Protein AF-0000000077058246 (afdb_homodimer)

Foldseek 3Di:
DPQDPLPPAPDDWFFAWAWDADPVGDIDTDPPDGRGWGWDAFPQGKIKTWRAKAQAPVGDPPPNPRVVVRVVCVVVPAFPAHHHMKTKMKIKADAFDKAFFWFAQWFKKKFWQFAWKWKAFPVGDIDIHDHGDIDGHHRGGIMIGGPGNHHMTMMIMMTDHHDFDDDPDDDTDHITRGPDPDGDDYDDD/DPQDPLPPAPDDWFFAWAWDADPVGDIDTDPPDGRGWGWDAFPQGKIKTWRAKAQAPVGDPPPNPRVVVRVVCVVVPAFPAHHHMKTKMKIKADAFDKAFFWFAQWWKKKFWQFAWKWKAFPVGDIDIHDHGDIDGHHRGGIMIGGPGNHHMTMMIMMTDHHDFDDDPDDDTDHITRGPDPDGDDHYDD

Structure (mmCIF, N/CA/C/O backbone):
data_AF-0000000077058246-model_v1
#
loop_
_entity.id
_entity.type
_entity.pdbx_description
1 polymer 'Cupin type-2 domain-containing protein'
#
loop_
_atom_site.group_PDB
_atom_site.id
_atom_site.type_symbol
_atom_site.label_atom_id
_atom_site.label_alt_id
_atom_site.label_comp_id
_atom_site.label_asym_id
_atom_site.label_entity_id
_atom_site.label_seq_id
_atom_site.pdbx_PDB_ins_code
_atom_site.Cartn_x
_atom_site.Cartn_y
_atom_site.Cartn_z
_atom_site.occupancy
_atom_site.B_iso_or_equiv
_atom_site.auth_seq_id
_atom_site.auth_comp_id
_atom_site.auth_asym_id
_atom_site.auth_atom_id
_atom_site.pdbx_PDB_model_num
ATOM 1 N N . LEU A 1 1 ? 23.625 4.891 5.66 1 41.03 1 LEU A N 1
ATOM 2 C CA . LEU A 1 1 ? 22.938 4.887 6.945 1 41.03 1 LEU A CA 1
ATOM 3 C C . LEU A 1 1 ? 23.125 3.555 7.66 1 41.03 1 LEU A C 1
ATOM 5 O O . LEU A 1 1 ? 23.109 2.498 7.027 1 41.03 1 LEU A O 1
ATOM 9 N N . SER A 1 2 ? 23.812 3.541 8.742 1 44 2 SER A N 1
ATOM 10 C CA . SER A 1 2 ? 24.078 2.307 9.477 1 44 2 SER A CA 1
ATOM 11 C C . SER A 1 2 ? 22.797 1.495 9.656 1 44 2 SER A C 1
ATOM 13 O O . SER A 1 2 ? 21.75 2.049 9.984 1 44 2 SER A O 1
ATOM 15 N N . SER A 1 3 ? 22.656 0.346 9.008 1 57.44 3 SER A N 1
ATOM 16 C CA . SER A 1 3 ? 21.562 -0.59 9.219 1 57.44 3 SER A CA 1
ATOM 17 C C . SER A 1 3 ? 21.281 -0.786 10.711 1 57.44 3 SER A C 1
ATOM 19 O O . SER A 1 3 ? 22.188 -1.095 11.477 1 57.44 3 SER A O 1
ATOM 21 N N . ASP A 1 4 ? 20.391 0.054 11.18 1 64.69 4 ASP A N 1
ATOM 22 C CA . ASP A 1 4 ? 19.906 -0.184 12.539 1 64.69 4 ASP A CA 1
ATOM 23 C C . ASP A 1 4 ? 18.875 -1.311 12.57 1 64.69 4 ASP A C 1
ATOM 25 O O . ASP A 1 4 ? 18.062 -1.427 11.656 1 64.69 4 ASP A O 1
ATOM 29 N N . ASN A 1 5 ? 19.156 -2.314 13.305 1 66 5 ASN A N 1
ATOM 30 C CA . ASN A 1 5 ? 18.219 -3.434 13.43 1 66 5 ASN A CA 1
ATOM 31 C C . ASN A 1 5 ? 17 -3.062 14.273 1 66 5 ASN A C 1
ATOM 33 O O . ASN A 1 5 ? 16.188 -3.92 14.602 1 66 5 ASN A O 1
ATOM 37 N N . MET A 1 6 ? 16.797 -1.672 14.391 1 76.62 6 MET A N 1
ATOM 38 C CA . MET A 1 6 ? 15.656 -1.187 15.164 1 76.62 6 MET A CA 1
ATOM 39 C C . MET A 1 6 ? 15.523 -1.957 16.469 1 76.62 6 MET A C 1
ATOM 41 O O . MET A 1 6 ? 14.406 -2.24 16.922 1 76.62 6 MET A O 1
ATOM 45 N N . GLU A 1 7 ? 16.688 -2.312 16.938 1 76.25 7 GLU A N 1
ATOM 46 C CA . GLU A 1 7 ? 16.688 -2.947 18.25 1 76.25 7 GLU A CA 1
ATOM 47 C C . GLU A 1 7 ? 16.062 -2.033 19.297 1 76.25 7 GLU A C 1
ATOM 49 O O . GLU A 1 7 ? 16.281 -0.819 19.281 1 76.25 7 GLU A O 1
ATOM 54 N N . GLY A 1 8 ? 15.148 -2.58 20.016 1 82.06 8 GLY A N 1
ATOM 55 C CA . GLY A 1 8 ? 14.539 -1.834 21.109 1 82.06 8 GLY A CA 1
ATOM 56 C C . GLY A 1 8 ? 13.078 -1.492 20.859 1 82.06 8 GLY A C 1
ATOM 57 O O . GLY A 1 8 ? 12.406 -0.946 21.719 1 82.06 8 GLY A O 1
ATOM 58 N N . THR A 1 9 ? 12.875 -1.833 19.594 1 84.25 9 THR A N 1
ATOM 59 C CA . THR A 1 9 ? 11.453 -1.644 19.328 1 84.25 9 THR A CA 1
ATOM 60 C C . THR A 1 9 ? 10.664 -2.9 19.688 1 84.25 9 THR A C 1
ATOM 62 O O . THR A 1 9 ? 11.227 -3.996 19.75 1 84.25 9 THR A O 1
ATOM 65 N N . ASN A 1 10 ? 9.586 -3.074 20.375 1 87.62 10 ASN A N 1
ATOM 66 C CA . ASN A 1 10 ? 8.711 -4.223 20.609 1 87.62 10 ASN A CA 1
ATOM 67 C C . ASN A 1 10 ? 7.922 -4.578 19.359 1 87.62 10 ASN A C 1
ATOM 69 O O . ASN A 1 10 ? 6.887 -5.242 19.438 1 87.62 10 ASN A O 1
ATOM 73 N N . LEU A 1 11 ? 8.508 -4.129 18.172 1 95.38 11 LEU A N 1
ATOM 74 C CA . LEU A 1 11 ? 7.82 -4.438 16.938 1 95.38 11 LEU A CA 1
ATOM 75 C C . LEU A 1 11 ? 8.406 -5.684 16.281 1 95.38 11 LEU A C 1
ATOM 77 O O . LEU A 1 11 ? 9.617 -5.906 16.328 1 95.38 11 LEU A O 1
ATOM 81 N N . PRO A 1 12 ? 7.594 -6.516 15.742 1 93.75 12 PRO A N 1
ATOM 82 C CA . PRO A 1 12 ? 8.117 -7.699 15.055 1 93.75 12 PRO A CA 1
ATOM 83 C C . PRO A 1 12 ? 8.93 -7.355 13.812 1 93.75 12 PRO A C 1
ATOM 85 O O . PRO A 1 12 ? 8.633 -6.371 13.133 1 93.75 12 PRO A O 1
ATOM 88 N N . PRO A 1 13 ? 9.977 -8.18 13.547 1 94.19 13 PRO A N 1
ATOM 89 C CA . PRO A 1 13 ? 10.656 -7.984 12.258 1 94.19 13 PRO A CA 1
ATOM 90 C C . PRO A 1 13 ? 9.742 -8.234 11.062 1 94.19 13 PRO A C 1
ATOM 92 O O . PRO A 1 13 ? 8.805 -9.031 11.156 1 94.19 13 PRO A O 1
ATOM 95 N N . ILE A 1 14 ? 9.953 -7.492 10 1 96.25 14 ILE A N 1
ATOM 96 C CA . ILE A 1 14 ? 9.164 -7.707 8.789 1 96.25 14 ILE A CA 1
ATOM 97 C C . ILE A 1 14 ? 10.094 -7.984 7.609 1 96.25 14 ILE A C 1
ATOM 99 O O . ILE A 1 14 ? 11.25 -7.566 7.617 1 96.25 14 ILE A O 1
ATOM 103 N N . ASN A 1 15 ? 9.562 -8.727 6.609 1 98.06 15 ASN A N 1
ATOM 104 C CA . ASN A 1 15 ? 10.305 -9.094 5.41 1 98.06 15 ASN A CA 1
ATOM 105 C C . ASN A 1 15 ? 9.602 -8.594 4.148 1 98.06 15 ASN A C 1
ATOM 107 O O . ASN A 1 15 ? 8.398 -8.359 4.152 1 98.06 15 ASN A O 1
ATOM 111 N N . ARG A 1 16 ? 10.375 -8.383 3.154 1 98.38 16 ARG A N 1
ATOM 112 C CA . ARG A 1 16 ? 9.938 -8.086 1.794 1 98.38 16 ARG A CA 1
ATOM 113 C C . ARG A 1 16 ? 10.312 -9.219 0.843 1 98.38 16 ARG A C 1
ATOM 115 O O . ARG A 1 16 ? 11.484 -9.57 0.717 1 98.38 16 ARG A O 1
ATOM 122 N N . PHE A 1 17 ? 9.344 -9.828 0.23 1 98.81 17 PHE A N 1
ATOM 123 C CA . PHE A 1 17 ? 9.562 -10.93 -0.702 1 98.81 17 PHE A CA 1
ATOM 124 C C . PHE A 1 17 ? 9.328 -10.477 -2.137 1 98.81 17 PHE A C 1
ATOM 126 O O . PHE A 1 17 ? 8.195 -10.148 -2.51 1 98.81 17 PHE A O 1
ATOM 133 N N . ILE A 1 18 ? 10.383 -10.523 -2.949 1 98.88 18 ILE A N 1
ATOM 134 C CA . ILE A 1 18 ? 10.305 -10.07 -4.336 1 98.88 18 ILE A CA 1
ATOM 135 C C . ILE A 1 18 ? 10.156 -11.273 -5.262 1 98.88 18 ILE A C 1
ATOM 137 O O . ILE A 1 18 ? 10.945 -12.219 -5.199 1 98.88 18 ILE A O 1
ATOM 141 N N . THR A 1 19 ? 9.141 -11.25 -6.113 1 98.81 19 THR A N 1
ATOM 142 C CA . THR A 1 19 ? 8.961 -12.336 -7.07 1 98.81 19 THR A CA 1
ATOM 143 C C . THR A 1 19 ? 9.57 -11.977 -8.422 1 98.81 19 THR A C 1
ATOM 145 O O . THR A 1 19 ? 9.781 -10.797 -8.719 1 98.81 19 THR A O 1
ATOM 148 N N . THR A 1 20 ? 9.883 -12.961 -9.164 1 97.88 20 THR A N 1
ATOM 149 C CA . THR A 1 20 ? 10.398 -12.852 -10.523 1 97.88 20 THR A CA 1
ATOM 150 C C . THR A 1 20 ? 10.148 -14.141 -11.297 1 97.88 20 THR A C 1
ATOM 152 O O . THR A 1 20 ? 9.336 -14.969 -10.883 1 97.88 20 THR A O 1
ATOM 155 N N . HIS A 1 21 ? 10.695 -14.211 -12.492 1 96.88 21 HIS A N 1
ATOM 156 C CA . HIS A 1 21 ? 10.547 -15.398 -13.32 1 96.88 21 HIS A CA 1
ATOM 157 C C . HIS A 1 21 ? 11.898 -16.078 -13.57 1 96.88 21 HIS A C 1
ATOM 159 O O . HIS A 1 21 ? 12.922 -15.391 -13.695 1 96.88 21 HIS A O 1
ATOM 165 N N . ASN A 1 22 ? 11.859 -17.391 -13.609 1 94.75 22 ASN A N 1
ATOM 166 C CA . ASN A 1 22 ? 13.039 -18.078 -14.117 1 94.75 22 ASN A CA 1
ATOM 167 C C . ASN A 1 22 ? 13.031 -18.156 -15.641 1 94.75 22 ASN A C 1
ATOM 169 O O . ASN A 1 22 ? 12.156 -17.578 -16.297 1 94.75 22 ASN A O 1
ATOM 173 N N . GLU A 1 23 ? 14 -18.812 -16.219 1 91.06 23 GLU A N 1
ATOM 174 C CA . GLU A 1 23 ? 14.188 -18.844 -17.656 1 91.06 23 GLU A CA 1
ATOM 175 C C . GLU A 1 23 ? 13.023 -19.547 -18.359 1 91.06 23 GLU A C 1
ATOM 177 O O . GLU A 1 23 ? 12.773 -19.312 -19.547 1 91.06 23 GLU A O 1
ATOM 182 N N . LYS A 1 24 ? 12.328 -20.406 -17.625 1 92 24 LYS A N 1
ATOM 183 C CA . LYS A 1 24 ? 11.227 -21.172 -18.203 1 92 24 LYS A CA 1
ATOM 184 C C . LYS A 1 24 ? 9.898 -20.422 -18.062 1 92 24 LYS A C 1
ATOM 186 O O . LYS A 1 24 ? 8.844 -20.922 -18.438 1 92 24 LYS A O 1
ATOM 191 N N . GLY A 1 25 ? 9.93 -19.281 -17.391 1 93.25 25 GLY A N 1
ATOM 192 C CA . GLY A 1 25 ? 8.727 -18.469 -17.25 1 93.25 25 GLY A CA 1
ATOM 193 C C . GLY A 1 25 ? 7.93 -18.797 -16 1 93.25 25 GLY A C 1
ATOM 194 O O . GLY A 1 25 ? 6.816 -18.297 -15.828 1 93.25 25 GLY A O 1
ATOM 195 N N . LYS A 1 26 ? 8.547 -19.625 -15.18 1 96.44 26 LYS A N 1
ATOM 196 C CA . LYS A 1 26 ? 7.898 -19.906 -13.898 1 96.44 26 LYS A CA 1
ATOM 197 C C . LYS A 1 26 ? 8.219 -18.828 -12.867 1 96.44 26 LYS A C 1
ATOM 199 O O . LYS A 1 26 ? 9.328 -18.312 -12.828 1 96.44 26 LYS A O 1
ATOM 204 N N . ALA A 1 27 ? 7.215 -18.578 -12.023 1 98.31 27 ALA A N 1
ATOM 205 C CA . ALA A 1 27 ? 7.41 -17.609 -10.945 1 98.31 27 ALA A CA 1
ATOM 206 C C . ALA A 1 27 ? 8.336 -18.172 -9.867 1 98.31 27 ALA A C 1
ATOM 208 O O . ALA A 1 27 ? 8.141 -19.297 -9.398 1 98.31 27 ALA A O 1
ATOM 209 N N . ILE A 1 28 ? 9.297 -17.391 -9.492 1 98.56 28 ILE A N 1
ATOM 210 C CA . ILE A 1 28 ? 10.203 -17.719 -8.398 1 98.56 28 ILE A CA 1
ATOM 211 C C . ILE A 1 28 ? 10.43 -16.469 -7.535 1 98.56 28 ILE A C 1
ATOM 213 O O . ILE A 1 28 ? 9.984 -15.383 -7.875 1 98.56 28 ILE A O 1
ATOM 217 N N . PHE A 1 29 ? 11.07 -16.688 -6.398 1 98.75 29 PHE A N 1
ATOM 218 C CA . PHE A 1 29 ? 11.453 -15.539 -5.578 1 98.75 29 PHE A CA 1
ATOM 219 C C . PHE A 1 29 ? 12.836 -15.031 -5.98 1 98.75 29 PHE A C 1
ATOM 221 O O . PHE A 1 29 ? 13.734 -15.82 -6.262 1 98.75 29 PHE A O 1
ATOM 228 N N . SER A 1 30 ? 12.93 -13.711 -6.066 1 98.19 30 SER A N 1
ATOM 229 C CA . SER A 1 30 ? 14.227 -13.094 -6.344 1 98.19 30 SER A CA 1
ATOM 230 C C . SER A 1 30 ? 15.156 -13.188 -5.141 1 98.19 30 SER A C 1
ATOM 232 O O . SER A 1 30 ? 14.719 -13.023 -3.998 1 98.19 30 SER A O 1
ATOM 234 N N . ASP A 1 31 ? 16.359 -13.414 -5.383 1 96.06 31 ASP A N 1
ATOM 235 C CA . ASP A 1 31 ? 17.375 -13.438 -4.324 1 96.06 31 ASP A CA 1
ATOM 236 C C . ASP A 1 31 ? 18.344 -12.273 -4.465 1 96.06 31 ASP A C 1
ATOM 238 O O . ASP A 1 31 ? 19.422 -12.273 -3.848 1 96.06 31 ASP A O 1
ATOM 242 N N . GLN A 1 32 ? 18.031 -11.305 -5.23 1 95.5 32 GLN A N 1
ATOM 243 C CA . GLN A 1 32 ? 18.922 -10.195 -5.531 1 95.5 32 GLN A CA 1
ATOM 244 C C . GLN A 1 32 ? 19.047 -9.25 -4.34 1 95.5 32 GLN A C 1
ATOM 246 O O . GLN A 1 32 ? 19.984 -8.445 -4.273 1 95.5 32 GLN A O 1
ATOM 251 N N . THR A 1 33 ? 18.094 -9.266 -3.479 1 94.81 33 THR A N 1
ATOM 252 C CA . THR A 1 33 ? 18.062 -8.43 -2.287 1 94.81 33 THR A CA 1
ATOM 253 C C . THR A 1 33 ? 17.672 -9.25 -1.061 1 94.81 33 THR A C 1
ATOM 255 O O . THR A 1 33 ? 16.75 -10.07 -1.123 1 94.81 33 THR A O 1
ATOM 258 N N . PRO A 1 34 ? 18.391 -9.031 0.089 1 95.25 34 PRO A N 1
ATOM 259 C CA . PRO A 1 34 ? 17.938 -9.727 1.298 1 95.25 34 PRO A CA 1
ATOM 260 C C . PRO A 1 34 ? 16.469 -9.445 1.618 1 95.25 34 PRO A C 1
ATOM 262 O O . PRO A 1 34 ? 15.977 -8.336 1.377 1 95.25 34 PRO A O 1
ATOM 265 N N . GLU A 1 35 ? 15.758 -10.438 2.154 1 97.38 35 GLU A N 1
ATOM 266 C CA . GLU A 1 35 ? 14.336 -10.305 2.457 1 97.38 35 GLU A CA 1
ATOM 267 C C . GLU A 1 35 ? 14.102 -9.375 3.643 1 97.38 35 GLU A C 1
ATOM 269 O O . GLU A 1 35 ? 13.07 -8.695 3.719 1 97.38 35 GLU A O 1
ATOM 274 N N . ALA A 1 36 ? 15.062 -9.375 4.562 1 96 36 ALA A N 1
ATOM 275 C CA . ALA A 1 36 ? 14.953 -8.438 5.676 1 96 36 ALA A CA 1
ATOM 276 C C . ALA A 1 36 ? 15.141 -7 5.207 1 96 36 ALA A C 1
ATOM 278 O O . ALA A 1 36 ? 15.961 -6.727 4.332 1 96 36 ALA A O 1
ATOM 279 N N . LEU A 1 37 ? 14.398 -6.086 5.793 1 94.62 37 LEU A N 1
ATOM 280 C CA . LEU A 1 37 ? 14.523 -4.68 5.426 1 94.62 37 LEU A CA 1
ATOM 281 C C . LEU A 1 37 ? 15.719 -4.043 6.125 1 94.62 37 LEU A C 1
ATOM 283 O O . LEU A 1 37 ? 16.031 -4.391 7.266 1 94.62 37 LEU A O 1
ATOM 287 N N . ASP A 1 38 ? 16.312 -3.129 5.395 1 91.94 38 ASP A N 1
ATOM 288 C CA . ASP A 1 38 ? 17.281 -2.246 6.02 1 91.94 38 ASP A CA 1
ATOM 289 C C . ASP A 1 38 ? 16.609 -1.027 6.641 1 91.94 38 ASP A C 1
ATOM 291 O O . ASP A 1 38 ? 15.828 -0.338 5.98 1 91.94 38 ASP A O 1
ATOM 295 N N . TRP A 1 39 ? 16.969 -0.826 7.887 1 93.75 39 TRP A N 1
ATOM 296 C CA . TRP A 1 39 ? 16.344 0.279 8.609 1 93.75 39 TRP A CA 1
ATOM 297 C C . TRP A 1 39 ? 17.375 1.367 8.922 1 93.75 39 TRP A C 1
ATOM 299 O O . TRP A 1 39 ? 18.547 1.074 9.164 1 93.75 39 TRP A O 1
ATOM 309 N N . SER A 1 40 ? 16.844 2.576 8.875 1 91.06 40 SER A N 1
ATOM 310 C CA . SER A 1 40 ? 17.594 3.727 9.375 1 91.06 40 SER A CA 1
ATOM 311 C C . SER A 1 40 ? 16.781 4.492 10.422 1 91.06 40 SER A C 1
ATOM 313 O O . SER A 1 40 ? 15.555 4.52 10.375 1 91.06 40 SER A O 1
ATOM 315 N N . ARG A 1 41 ? 17.5 5.043 11.352 1 91.31 41 ARG A N 1
ATOM 316 C CA . ARG A 1 41 ? 16.859 5.875 12.352 1 91.31 41 ARG A CA 1
ATOM 317 C C . ARG A 1 41 ? 17 7.355 12.016 1 91.31 41 ARG A C 1
ATOM 319 O O . ARG A 1 41 ? 18.109 7.836 11.781 1 91.31 41 ARG A O 1
ATOM 326 N N . LEU A 1 42 ? 15.93 7.977 11.992 1 88.44 42 LEU A N 1
ATOM 327 C CA . LEU A 1 42 ? 15.93 9.414 11.781 1 88.44 42 LEU A CA 1
ATOM 328 C C . LEU A 1 42 ? 16.359 10.156 13.047 1 88.44 42 LEU A C 1
ATOM 330 O O . LEU A 1 42 ? 16.375 9.57 14.133 1 88.44 42 LEU A O 1
ATOM 334 N N . PRO A 1 43 ? 16.688 11.422 12.93 1 85.88 43 PRO A N 1
ATOM 335 C CA . PRO A 1 43 ? 17.109 12.188 14.094 1 85.88 43 PRO A CA 1
ATOM 336 C C . PRO A 1 43 ? 16.047 12.242 15.188 1 85.88 43 PRO A C 1
ATOM 338 O O . PRO A 1 43 ? 16.391 12.305 16.375 1 85.88 43 PRO A O 1
ATOM 341 N N . ASN A 1 44 ? 14.844 12.109 14.844 1 87.25 44 ASN A N 1
ATOM 342 C CA . ASN A 1 44 ? 13.781 12.172 15.836 1 87.25 44 ASN A CA 1
ATOM 343 C C . ASN A 1 44 ? 13.508 10.797 16.453 1 87.25 44 ASN A C 1
ATOM 345 O O . ASN A 1 44 ? 12.562 10.641 17.234 1 87.25 44 ASN A O 1
ATOM 349 N N . GLY A 1 45 ? 14.266 9.828 16.016 1 90.62 45 GLY A N 1
ATOM 350 C CA . GLY A 1 45 ? 14.18 8.5 16.609 1 90.62 45 GLY A CA 1
ATOM 351 C C . GLY A 1 45 ? 13.328 7.543 15.789 1 90.62 45 GLY A C 1
ATOM 352 O O . GLY A 1 45 ? 13.344 6.336 16.031 1 90.62 45 GLY A O 1
ATOM 353 N N . ALA A 1 46 ? 12.602 8.055 14.859 1 94.12 46 ALA A N 1
ATOM 354 C CA . ALA A 1 46 ? 11.742 7.199 14.047 1 94.12 46 ALA A CA 1
ATOM 355 C C . ALA A 1 46 ? 12.562 6.27 13.156 1 94.12 46 ALA A C 1
ATOM 357 O O . ALA A 1 46 ? 13.641 6.645 12.688 1 94.12 46 ALA A O 1
ATOM 358 N N . GLY A 1 47 ? 12.125 5.031 13.055 1 94.94 47 GLY A N 1
ATOM 359 C CA . GLY A 1 47 ? 12.711 4.125 12.078 1 94.94 47 GLY A CA 1
ATOM 360 C C . GLY A 1 47 ? 12.156 4.309 10.68 1 94.94 47 GLY A C 1
ATOM 361 O O . GLY A 1 47 ? 10.953 4.52 10.508 1 94.94 47 GLY A O 1
ATOM 362 N N . PHE A 1 48 ?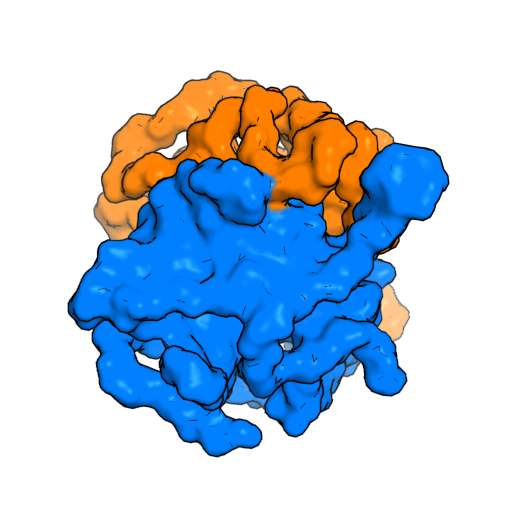 13.023 4.238 9.742 1 95.12 48 PHE A N 1
ATOM 363 C CA . PHE A 1 48 ? 12.656 4.438 8.344 1 95.12 48 PHE A CA 1
ATOM 364 C C . PHE A 1 48 ? 13.25 3.338 7.469 1 95.12 48 PHE A C 1
ATOM 366 O O . PHE A 1 48 ? 14.445 3.053 7.547 1 95.12 48 PHE A O 1
ATOM 373 N N . ALA A 1 49 ? 12.406 2.691 6.66 1 95.88 49 ALA A N 1
ATOM 374 C CA . ALA A 1 49 ? 12.883 1.667 5.738 1 95.88 49 ALA A CA 1
ATOM 375 C C . ALA A 1 49 ? 12.211 1.803 4.375 1 95.88 49 ALA A C 1
ATOM 377 O O . ALA A 1 49 ? 11.008 2.061 4.289 1 95.88 49 ALA A O 1
ATOM 378 N N . LEU A 1 50 ? 13.039 1.709 3.316 1 96.75 50 LEU A N 1
ATOM 379 C CA . LEU A 1 50 ? 12.523 1.654 1.952 1 96.75 50 LEU A CA 1
ATOM 380 C C . LEU A 1 50 ? 12.188 0.221 1.557 1 96.75 50 LEU A C 1
ATOM 382 O O . LEU A 1 50 ? 13.086 -0.602 1.36 1 96.75 50 LEU A O 1
ATOM 386 N N . GLY A 1 51 ? 10.93 -0.046 1.402 1 97.94 51 GLY A N 1
ATOM 387 C CA . GLY A 1 51 ? 10.484 -1.393 1.075 1 97.94 51 GLY A CA 1
ATOM 388 C C . GLY A 1 51 ? 10.664 -1.739 -0.391 1 97.94 51 GLY A C 1
ATOM 389 O O . GLY A 1 51 ? 10.977 -2.883 -0.731 1 97.94 51 GLY A O 1
ATOM 390 N N . TYR A 1 52 ? 10.383 -0.77 -1.271 1 98.44 52 TYR A N 1
ATOM 391 C CA . TYR A 1 52 ? 10.508 -0.909 -2.717 1 98.44 52 TYR A CA 1
ATOM 392 C C . TYR A 1 52 ? 10.242 0.416 -3.418 1 98.44 52 TYR A C 1
ATOM 394 O O . TYR A 1 52 ? 9.758 1.367 -2.797 1 98.44 52 TYR A O 1
ATOM 402 N N . THR A 1 53 ? 10.594 0.534 -4.629 1 97.94 53 THR A N 1
ATOM 403 C CA . THR A 1 53 ? 10.273 1.745 -5.375 1 97.94 53 THR A CA 1
ATOM 404 C C . THR A 1 53 ? 10.312 1.482 -6.875 1 97.94 53 THR A C 1
ATOM 406 O O . THR A 1 53 ? 10.93 0.517 -7.328 1 97.94 53 THR A O 1
ATOM 409 N N . THR A 1 54 ? 9.562 2.256 -7.602 1 97.69 54 THR A N 1
ATOM 410 C CA . THR A 1 54 ? 9.648 2.355 -9.055 1 97.69 54 THR A CA 1
ATOM 411 C C . THR A 1 54 ? 9.906 3.797 -9.484 1 97.69 54 THR A C 1
ATOM 413 O O . THR A 1 54 ? 9.758 4.723 -8.688 1 97.69 54 THR A O 1
ATOM 416 N N . GLU A 1 55 ? 10.297 3.99 -10.742 1 96.38 55 GLU A N 1
ATOM 417 C CA . GLU A 1 55 ? 10.547 5.352 -11.211 1 96.38 55 GLU A CA 1
ATOM 418 C C . GLU A 1 55 ? 9.859 5.609 -12.547 1 96.38 55 GLU A C 1
ATOM 420 O O . GLU A 1 55 ? 10.172 6.59 -13.227 1 96.38 55 GLU A O 1
ATOM 425 N N . GLN A 1 56 ? 9.039 4.691 -12.875 1 96.19 56 GLN A N 1
ATOM 426 C CA . GLN A 1 56 ? 8.289 4.848 -14.117 1 96.19 56 GLN A CA 1
ATOM 427 C C . GLN A 1 56 ? 6.895 4.23 -14 1 96.19 56 GLN A C 1
ATOM 429 O O . GLN A 1 56 ? 6.703 3.258 -13.266 1 96.19 56 GLN A O 1
ATOM 434 N N . PHE A 1 57 ? 5.957 4.77 -14.727 1 96.94 57 PHE A N 1
ATOM 435 C CA . PHE A 1 57 ? 4.594 4.262 -14.852 1 96.94 57 PHE A CA 1
ATOM 436 C C . PHE A 1 57 ? 4.188 4.16 -16.312 1 96.94 57 PHE A C 1
ATOM 438 O O . PHE A 1 57 ? 4.355 5.113 -17.078 1 96.94 57 PHE A O 1
ATOM 445 N N . PRO A 1 58 ? 3.65 3.107 -16.906 1 97.25 58 PRO A N 1
ATOM 446 C CA . PRO A 1 58 ? 3.539 1.871 -16.141 1 97.25 58 PRO A CA 1
ATOM 447 C C . PRO A 1 58 ? 4.898 1.311 -15.719 1 97.25 58 PRO A C 1
ATOM 449 O O . PRO A 1 58 ? 5.906 1.567 -16.391 1 97.25 58 PRO A O 1
ATOM 452 N N . ALA A 1 59 ? 4.898 0.562 -14.586 1 98.12 59 ALA A N 1
ATOM 453 C CA . ALA A 1 59 ? 6.137 -0.041 -14.109 1 98.12 59 ALA A CA 1
ATOM 454 C C . ALA A 1 59 ? 6.742 -0.963 -15.164 1 98.12 59 ALA A C 1
ATOM 456 O O . ALA A 1 59 ? 6.02 -1.694 -15.844 1 98.12 59 ALA A O 1
ATOM 457 N N . ASN A 1 60 ? 8.031 -0.892 -15.328 1 97.31 60 ASN A N 1
ATOM 458 C CA . ASN A 1 60 ? 8.75 -1.796 -16.219 1 97.31 60 ASN A CA 1
ATOM 459 C C . ASN A 1 60 ? 9.445 -2.914 -15.445 1 97.31 60 ASN A C 1
ATOM 461 O O . ASN A 1 60 ? 10.461 -2.682 -14.789 1 97.31 60 ASN A O 1
ATOM 465 N N . LEU A 1 61 ? 8.938 -4.105 -15.633 1 97.5 61 LEU A N 1
ATOM 466 C CA . LEU A 1 61 ? 9.422 -5.234 -14.844 1 97.5 61 LEU A CA 1
ATOM 467 C C . LEU A 1 61 ? 10.383 -6.09 -15.656 1 97.5 61 LEU A C 1
ATOM 469 O O . LEU A 1 61 ? 10.984 -7.031 -15.133 1 97.5 61 LEU A O 1
ATOM 473 N N . ASN A 1 62 ? 10.508 -5.809 -16.922 1 95.75 62 ASN A N 1
ATOM 474 C CA . ASN A 1 62 ? 11.359 -6.598 -17.797 1 95.75 62 ASN A CA 1
ATOM 475 C C . ASN A 1 62 ? 12.836 -6.371 -17.5 1 95.75 62 ASN A C 1
ATOM 477 O O . ASN A 1 62 ? 13.25 -5.246 -17.219 1 95.75 62 ASN A O 1
ATOM 481 N N . ASN A 1 63 ? 13.609 -7.477 -17.547 1 94 63 ASN A N 1
ATOM 482 C CA . ASN A 1 63 ? 15.047 -7.473 -17.281 1 94 63 ASN A CA 1
ATOM 483 C C . ASN A 1 63 ? 15.359 -6.957 -15.883 1 94 63 ASN A C 1
ATOM 485 O O . ASN A 1 63 ? 16.391 -6.316 -15.664 1 94 63 ASN A O 1
ATOM 489 N N . ASP A 1 64 ? 14.422 -7.047 -14.969 1 96 64 ASP A N 1
ATOM 490 C CA . ASP A 1 64 ? 14.547 -6.645 -13.57 1 96 64 ASP A CA 1
ATOM 491 C C . ASP A 1 64 ? 14.906 -5.168 -13.453 1 96 64 ASP A C 1
ATOM 493 O O . ASP A 1 64 ? 15.695 -4.781 -12.586 1 96 64 ASP A O 1
ATOM 497 N N . ASN A 1 65 ? 14.359 -4.414 -14.445 1 96.12 65 ASN A N 1
ATOM 498 C CA . ASN A 1 65 ? 14.617 -2.98 -14.445 1 96.12 65 ASN A CA 1
ATOM 499 C C . ASN A 1 65 ? 14.203 -2.338 -13.125 1 96.12 65 ASN A C 1
ATOM 501 O O . ASN A 1 65 ? 14.945 -1.537 -12.555 1 96.12 65 ASN A O 1
ATOM 505 N N . ASP A 1 66 ? 13.094 -2.668 -12.617 1 97.69 66 ASP A N 1
ATOM 506 C CA . ASP A 1 66 ? 12.586 -2.115 -11.367 1 97.69 66 ASP A CA 1
ATOM 507 C C . ASP A 1 66 ? 13.43 -2.557 -10.18 1 97.69 66 ASP A C 1
ATOM 509 O O . ASP A 1 66 ? 13.672 -1.775 -9.258 1 97.69 66 ASP A O 1
ATOM 513 N N . VAL A 1 67 ? 13.898 -3.789 -10.195 1 97.69 67 VAL A N 1
ATOM 514 C CA . VAL A 1 67 ? 14.742 -4.293 -9.117 1 97.69 67 VAL A CA 1
ATOM 515 C C . VAL A 1 67 ? 16.047 -3.508 -9.078 1 97.69 67 VAL A C 1
ATOM 517 O O . VAL A 1 67 ? 16.5 -3.1 -8.008 1 97.69 67 VAL A O 1
ATOM 520 N N . SER A 1 68 ? 16.609 -3.303 -10.305 1 96.19 68 SER A N 1
ATOM 521 C CA . SER A 1 68 ? 17.828 -2.523 -10.391 1 96.19 68 SER A CA 1
ATOM 522 C C . SER A 1 68 ? 17.625 -1.101 -9.883 1 96.19 68 SER A C 1
ATOM 524 O O . SER A 1 68 ? 18.469 -0.564 -9.156 1 96.19 68 SER A O 1
ATOM 526 N N . THR A 1 69 ? 16.562 -0.522 -10.273 1 95.69 69 THR A N 1
ATOM 527 C CA . THR A 1 69 ? 16.203 0.814 -9.805 1 95.69 69 THR A CA 1
ATOM 528 C C . THR A 1 69 ? 16.109 0.847 -8.281 1 95.69 69 THR A C 1
ATOM 530 O O . THR A 1 69 ? 16.703 1.707 -7.633 1 95.69 69 THR A O 1
ATOM 533 N N . TYR A 1 70 ? 15.406 -0.047 -7.727 1 97.31 70 TYR A N 1
ATOM 534 C CA . TYR A 1 70 ? 15.227 -0.153 -6.281 1 97.31 70 TYR A CA 1
ATOM 535 C C . TYR A 1 70 ? 16.578 -0.286 -5.574 1 97.31 70 TYR A C 1
ATOM 537 O O . TYR A 1 70 ? 16.844 0.425 -4.605 1 97.31 70 TYR A O 1
ATOM 545 N N . GLN A 1 71 ? 17.406 -1.136 -6.074 1 95.75 71 GLN A N 1
ATOM 546 C CA . GLN A 1 71 ? 18.719 -1.36 -5.461 1 95.75 71 GLN A CA 1
ATOM 547 C C . GLN A 1 71 ? 19.547 -0.081 -5.457 1 95.75 71 GLN A C 1
ATOM 549 O O . GLN A 1 71 ? 20.266 0.196 -4.492 1 95.75 71 GLN A O 1
ATOM 554 N N . SER A 1 72 ? 19.438 0.668 -6.531 1 94.88 72 SER A N 1
ATOM 555 C CA . SER A 1 72 ? 20.172 1.928 -6.59 1 94.88 72 SER A CA 1
ATOM 556 C C . SER A 1 72 ? 19.703 2.891 -5.504 1 94.88 72 SER A C 1
ATOM 558 O O . SER A 1 72 ? 20.516 3.641 -4.945 1 94.88 72 SER A O 1
ATOM 560 N N . TYR A 1 73 ? 18.453 2.84 -5.145 1 93.69 73 TYR A N 1
ATOM 561 C CA . TYR A 1 73 ? 17.891 3.752 -4.148 1 93.69 73 TYR A CA 1
ATOM 562 C C . TYR A 1 73 ? 18.188 3.26 -2.734 1 93.69 73 TYR A C 1
ATOM 564 O O . TYR A 1 73 ? 18.062 4.016 -1.769 1 93.69 73 TYR A O 1
ATOM 572 N N . LEU A 1 74 ? 18.469 1.955 -2.553 1 92.19 74 LEU A N 1
ATOM 573 C CA . LEU A 1 74 ? 18.906 1.479 -1.244 1 92.19 74 LEU A CA 1
ATOM 574 C C . LEU A 1 74 ? 20.266 2.078 -0.869 1 92.19 74 LEU A C 1
ATOM 576 O O . LEU A 1 74 ? 20.531 2.305 0.312 1 92.19 74 LEU A O 1
ATOM 580 N N . SER A 1 75 ? 21.047 2.35 -1.879 1 89.31 75 SER A N 1
ATOM 581 C CA . SER A 1 75 ? 22.359 2.934 -1.647 1 89.31 75 SER A CA 1
ATOM 582 C C . SER A 1 75 ? 22.281 4.453 -1.536 1 89.31 75 SER A C 1
ATOM 584 O O . SER A 1 75 ? 23.031 5.066 -0.77 1 89.31 75 SER A O 1
ATOM 586 N N . THR A 1 76 ? 21.359 5.082 -2.264 1 88.69 76 THR A N 1
ATOM 587 C CA . THR A 1 76 ? 21.078 6.512 -2.258 1 88.69 76 THR A CA 1
ATOM 588 C C . THR A 1 76 ? 19.594 6.77 -2.043 1 88.69 76 THR A C 1
ATOM 590 O O . THR A 1 76 ? 18.812 6.828 -3.004 1 88.69 76 THR A O 1
ATOM 593 N N . PRO A 1 77 ? 19.25 6.883 -0.825 1 84.5 77 PRO A N 1
ATOM 594 C CA . PRO A 1 77 ? 17.812 6.969 -0.542 1 84.5 77 PRO A CA 1
ATOM 595 C C . PRO A 1 77 ? 17.125 8.117 -1.284 1 84.5 77 PRO A C 1
ATOM 597 O O . PRO A 1 77 ? 17.719 9.195 -1.425 1 84.5 77 PRO A O 1
ATOM 600 N N . PRO A 1 78 ? 16 7.816 -1.77 1 85.31 78 PRO A N 1
ATOM 601 C CA . PRO A 1 78 ? 15.234 8.852 -2.469 1 85.31 78 PRO A CA 1
ATOM 602 C C . PRO A 1 78 ? 14.562 9.828 -1.514 1 85.31 78 PRO A C 1
ATOM 604 O O . PRO A 1 78 ? 14.57 9.617 -0.299 1 85.31 78 PRO A O 1
ATOM 607 N N . GLY A 1 79 ? 14.047 10.891 -2.166 1 87.44 79 GLY A N 1
ATOM 608 C CA . GLY A 1 79 ? 13.078 11.672 -1.411 1 87.44 79 GLY A CA 1
ATOM 609 C C . GLY A 1 79 ? 11.812 10.906 -1.077 1 87.44 79 GLY A C 1
ATOM 610 O O . GLY A 1 79 ? 11.742 9.695 -1.294 1 87.44 79 GLY A O 1
ATOM 611 N N . LEU A 1 80 ? 10.867 11.57 -0.535 1 91.38 80 LEU A N 1
ATOM 612 C CA . LEU A 1 80 ? 9.633 10.914 -0.128 1 91.38 80 LEU A CA 1
ATOM 613 C C . LEU A 1 80 ? 8.836 10.453 -1.344 1 91.38 80 LEU A C 1
ATOM 615 O O . LEU A 1 80 ? 8.203 9.398 -1.312 1 91.38 80 LEU A O 1
ATOM 619 N N . VAL A 1 81 ? 8.914 11.297 -2.359 1 94.31 81 VAL A N 1
ATOM 620 C CA . VAL A 1 81 ? 8.227 10.977 -3.607 1 94.31 81 VAL A CA 1
ATOM 621 C C . VAL A 1 81 ? 9.25 10.812 -4.727 1 94.31 81 VAL A C 1
ATOM 623 O O . VAL A 1 81 ? 10.203 11.594 -4.836 1 94.31 81 VAL A O 1
ATOM 626 N N . ILE A 1 82 ? 9.086 9.789 -5.512 1 94.44 82 ILE A N 1
ATOM 627 C CA . ILE A 1 82 ? 9.898 9.594 -6.711 1 94.44 82 ILE A CA 1
ATOM 628 C C . ILE A 1 82 ? 9.07 9.914 -7.953 1 94.44 82 ILE A C 1
ATOM 630 O O . ILE A 1 82 ? 8.062 9.258 -8.227 1 94.44 82 ILE A O 1
ATOM 634 N N . PRO A 1 83 ? 9.5 10.891 -8.695 1 93.5 83 PRO A N 1
ATOM 635 C CA . PRO A 1 83 ? 8.75 11.211 -9.914 1 93.5 83 PRO A CA 1
ATOM 636 C C . PRO A 1 83 ? 8.602 10.016 -10.852 1 93.5 83 PRO A C 1
ATOM 638 O O . PRO A 1 83 ? 9.562 9.266 -11.055 1 93.5 83 PRO A O 1
ATOM 641 N N . GLY A 1 84 ? 7.371 9.812 -11.305 1 94.94 84 GLY A N 1
ATOM 642 C CA . GLY A 1 84 ? 7.113 8.781 -12.297 1 94.94 84 GLY A CA 1
ATOM 643 C C . GLY A 1 84 ? 6.875 7.414 -11.688 1 94.94 84 GLY A C 1
ATOM 644 O O . GLY A 1 84 ? 6.578 6.453 -12.398 1 94.94 84 GLY A O 1
ATOM 645 N N . GLY A 1 85 ? 6.969 7.32 -10.398 1 96.56 85 GLY A N 1
ATOM 646 C CA . GLY A 1 85 ? 6.84 5.992 -9.828 1 96.56 85 GLY A CA 1
ATOM 647 C C . GLY A 1 85 ? 6.152 5.988 -8.477 1 96.56 85 GLY A C 1
ATOM 648 O O . GLY A 1 85 ? 5.363 6.887 -8.172 1 96.56 85 GLY A O 1
ATOM 649 N N . THR A 1 86 ? 6.336 4.852 -7.785 1 98.12 86 THR A N 1
ATOM 650 C CA . THR A 1 86 ? 5.77 4.648 -6.453 1 98.12 86 THR A CA 1
ATOM 651 C C . THR A 1 86 ? 6.867 4.352 -5.438 1 98.12 86 THR A C 1
ATOM 653 O O . THR A 1 86 ? 7.961 3.91 -5.805 1 98.12 86 THR A O 1
ATOM 656 N N . VAL A 1 87 ? 6.609 4.691 -4.238 1 98.12 87 VAL A N 1
ATOM 657 C CA . VAL A 1 87 ? 7.512 4.406 -3.127 1 98.12 87 VAL A CA 1
ATOM 658 C C . VAL A 1 87 ? 6.77 3.619 -2.049 1 98.12 87 VAL A C 1
ATOM 660 O O . VAL A 1 87 ? 5.723 4.055 -1.562 1 98.12 87 VAL A O 1
ATOM 663 N N . LEU A 1 88 ? 7.246 2.438 -1.729 1 98.69 88 LEU A N 1
ATOM 664 C CA . LEU A 1 88 ? 6.824 1.672 -0.561 1 98.69 88 LEU A CA 1
ATOM 665 C C . LEU A 1 88 ? 7.719 1.966 0.636 1 98.69 88 LEU A C 1
ATOM 667 O O . LEU A 1 88 ? 8.914 1.662 0.611 1 98.69 88 LEU A O 1
ATOM 671 N N . ARG A 1 89 ? 7.125 2.547 1.688 1 98.06 89 ARG A N 1
ATOM 672 C CA . ARG A 1 89 ? 7.898 3.002 2.84 1 98.06 89 ARG A CA 1
ATOM 673 C C . ARG A 1 89 ? 7.305 2.473 4.141 1 98.06 89 ARG A C 1
ATOM 675 O O . ARG A 1 89 ? 6.082 2.441 4.301 1 98.06 89 ARG A O 1
ATOM 682 N N . PHE A 1 90 ? 8.195 2.076 5.035 1 98.12 90 PHE A N 1
ATOM 683 C CA . PHE A 1 90 ? 7.805 1.722 6.395 1 98.12 90 PHE A CA 1
ATOM 684 C C . PHE A 1 90 ? 8.352 2.732 7.398 1 98.12 90 PHE A C 1
ATOM 686 O O . PHE A 1 90 ? 9.492 3.184 7.277 1 98.12 90 PHE A O 1
ATOM 693 N N . VAL A 1 91 ? 7.555 3.109 8.367 1 97.62 91 VAL A N 1
ATOM 694 C CA . VAL A 1 91 ? 7.969 4.031 9.422 1 97.62 91 VAL A CA 1
ATOM 695 C C . VAL A 1 91 ? 7.609 3.451 10.781 1 97.62 91 VAL A C 1
ATOM 697 O O . VAL A 1 91 ? 6.445 3.141 11.047 1 97.62 91 VAL A O 1
ATOM 700 N N . ASP A 1 92 ? 8.602 3.238 11.602 1 97.94 92 ASP A N 1
ATOM 701 C CA . ASP A 1 92 ? 8.406 2.924 13.016 1 97.94 92 ASP A CA 1
ATOM 702 C C . ASP A 1 92 ? 8.359 4.195 13.859 1 97.94 92 ASP A C 1
ATOM 704 O O . ASP A 1 92 ? 9.32 4.961 13.891 1 97.94 92 ASP A O 1
ATOM 708 N N . CYS A 1 93 ? 7.293 4.398 14.547 1 97.94 93 CYS A N 1
ATOM 709 C CA . CYS A 1 93 ? 7.043 5.617 15.312 1 97.94 93 CYS A CA 1
ATOM 710 C C . CYS A 1 93 ? 7.285 5.391 16.797 1 97.94 93 CYS A C 1
ATOM 712 O O . CYS A 1 93 ? 6.578 4.602 17.438 1 97.94 93 CYS A O 1
ATOM 714 N N . PRO A 1 94 ? 8.18 6.125 17.438 1 97.44 94 PRO A N 1
ATOM 715 C CA . PRO A 1 94 ? 8.43 5.961 18.875 1 97.44 94 PRO A CA 1
ATOM 716 C C . PRO A 1 94 ? 7.219 6.344 19.719 1 97.44 94 PRO A C 1
ATOM 718 O O . PRO A 1 94 ? 6.348 7.09 19.266 1 97.44 94 PRO A O 1
ATOM 721 N N . PRO A 1 95 ? 7.242 5.82 20.953 1 97.44 95 PRO A N 1
ATOM 722 C CA . PRO A 1 95 ? 6.227 6.301 21.891 1 97.44 95 PRO A CA 1
ATOM 723 C C . PRO A 1 95 ? 6.258 7.816 22.078 1 97.44 95 PRO A C 1
ATOM 725 O O . PRO A 1 95 ? 7.336 8.414 22.094 1 97.44 95 PRO A O 1
ATOM 728 N N . ASP A 1 96 ? 5.082 8.414 22.062 1 96 96 ASP A N 1
ATOM 729 C CA . ASP A 1 96 ? 4.887 9.828 22.344 1 96 96 ASP A CA 1
ATOM 730 C C . ASP A 1 96 ? 5.512 10.703 21.266 1 96 96 ASP A C 1
ATOM 732 O O . ASP A 1 96 ? 6.035 11.781 21.547 1 96 96 ASP A O 1
ATOM 736 N N . SER A 1 97 ? 5.531 10.195 20.125 1 97 97 SER A N 1
ATOM 737 C CA . SER A 1 97 ? 6.129 10.961 19.047 1 97 97 SER A CA 1
ATOM 738 C C . SER A 1 97 ? 5.066 11.508 18.094 1 97 97 SER A C 1
ATOM 740 O O . SER A 1 97 ? 3.967 10.953 18 1 97 97 SER A O 1
ATOM 742 N N . ILE A 1 98 ? 5.391 12.578 17.469 1 97.19 98 ILE A N 1
ATOM 743 C CA . ILE A 1 98 ? 4.602 13.164 16.391 1 97.19 98 ILE A CA 1
ATOM 744 C C . ILE A 1 98 ? 5.527 13.602 15.25 1 97.19 98 ILE A C 1
ATOM 746 O O . ILE A 1 98 ? 6.598 14.164 15.492 1 97.19 98 ILE A O 1
ATOM 750 N N . SER A 1 99 ? 5.207 13.219 14.062 1 96.19 99 SER A N 1
ATOM 751 C CA . SER A 1 99 ? 6.008 13.648 12.922 1 96.19 99 SER A CA 1
ATOM 752 C C . SER A 1 99 ? 5.883 15.156 12.688 1 96.19 99 SER A C 1
ATOM 754 O O . SER A 1 99 ? 4.906 15.773 13.125 1 96.19 99 SER A O 1
ATOM 756 N N . PRO A 1 100 ? 6.863 15.758 11.992 1 94.88 100 PRO A N 1
ATOM 757 C CA . PRO A 1 100 ? 6.633 17.125 11.539 1 94.88 100 PRO A CA 1
ATOM 758 C C . PRO A 1 100 ? 5.398 17.266 10.648 1 94.88 100 PRO A C 1
ATOM 760 O O . PRO A 1 100 ? 5.078 16.344 9.898 1 94.88 100 PRO A O 1
ATOM 763 N N . MET A 1 101 ? 4.664 18.391 10.875 1 97 101 MET A N 1
ATOM 764 C CA . MET A 1 101 ? 3.615 18.734 9.914 1 97 101 MET A CA 1
ATOM 765 C C . MET A 1 101 ? 4.203 18.969 8.523 1 97 101 MET A C 1
ATOM 767 O O . MET A 1 101 ? 5.113 19.781 8.367 1 97 101 MET A O 1
ATOM 771 N N . HIS A 1 102 ? 3.668 18.219 7.461 1 96.75 102 HIS A N 1
ATOM 772 C CA . HIS A 1 102 ? 4.301 18.297 6.148 1 96.75 102 HIS A CA 1
ATOM 773 C C . HIS A 1 102 ? 3.307 17.969 5.043 1 96.75 102 HIS A C 1
ATOM 775 O O . HIS A 1 102 ? 2.188 17.516 5.316 1 96.75 102 HIS A O 1
ATOM 781 N N . ARG A 1 103 ? 3.684 18.266 3.832 1 96.19 103 ARG A N 1
ATOM 782 C CA . ARG A 1 103 ? 2.91 17.984 2.629 1 96.19 103 ARG A CA 1
ATOM 783 C C . ARG A 1 103 ? 3.811 17.5 1.497 1 96.19 103 ARG A C 1
ATOM 785 O O . ARG A 1 103 ? 4.879 18.062 1.26 1 96.19 103 ARG A O 1
ATOM 792 N N . THR A 1 104 ? 3.439 16.391 0.937 1 95.31 104 THR A N 1
ATOM 793 C CA . THR A 1 104 ? 4.055 15.906 -0.293 1 95.31 104 THR A CA 1
ATOM 794 C C . THR A 1 104 ? 3.139 16.156 -1.489 1 95.31 104 THR A C 1
ATOM 796 O O . THR A 1 104 ? 1.95 16.438 -1.32 1 95.31 104 THR A O 1
ATOM 799 N N . VAL A 1 105 ? 3.719 16.156 -2.707 1 94.75 105 VAL A N 1
ATOM 800 C CA . VAL A 1 105 ? 2.93 16.203 -3.934 1 94.75 105 VAL A CA 1
ATOM 801 C C . VAL A 1 105 ? 2.699 14.781 -4.453 1 94.75 105 VAL A C 1
ATOM 803 O O . VAL A 1 105 ? 3.359 14.344 -5.402 1 94.75 105 VAL A O 1
ATOM 806 N N . SER A 1 106 ? 1.848 14.086 -3.771 1 97.62 106 SER A N 1
ATOM 807 C CA . SER A 1 106 ? 1.585 12.664 -4.008 1 97.62 106 SER A CA 1
ATOM 808 C C . SER A 1 106 ? 0.231 12.258 -3.438 1 97.62 106 SER A C 1
ATOM 810 O O . SER A 1 106 ? -0.367 12.992 -2.648 1 97.62 106 SER A O 1
ATOM 812 N N . LEU A 1 107 ? -0.289 11.242 -3.982 1 98.56 107 LEU A N 1
ATOM 813 C CA . LEU A 1 107 ? -1.341 10.461 -3.344 1 98.56 107 LEU A CA 1
ATOM 814 C C . LEU A 1 107 ? -0.751 9.273 -2.592 1 98.56 107 LEU A C 1
ATOM 816 O O . LEU A 1 107 ? -0.085 8.422 -3.189 1 98.56 107 LEU A O 1
ATOM 820 N N . ASP A 1 108 ? -0.947 9.188 -1.263 1 98.81 108 ASP A N 1
ATOM 821 C CA . ASP A 1 108 ? -0.355 8.133 -0.442 1 98.81 108 ASP A CA 1
ATOM 822 C C . ASP A 1 108 ? -1.436 7.266 0.2 1 98.81 108 ASP A C 1
ATOM 824 O O . ASP A 1 108 ? -2.436 7.781 0.704 1 98.81 108 ASP A O 1
ATOM 828 N N . TYR A 1 109 ? -1.271 5.984 0.12 1 98.94 109 TYR A N 1
ATOM 829 C CA . TYR A 1 109 ? -1.999 5.055 0.975 1 98.94 109 TYR A CA 1
ATOM 830 C C . TYR A 1 109 ? -1.202 4.73 2.232 1 98.94 109 TYR A C 1
ATOM 832 O O . TYR A 1 109 ? -0.157 4.082 2.164 1 98.94 109 TYR A O 1
ATOM 840 N N . GLY A 1 110 ? -1.621 5.219 3.389 1 98.94 110 GLY A N 1
ATOM 841 C CA . GLY A 1 110 ? -0.956 4.961 4.656 1 98.94 110 GLY A CA 1
ATOM 842 C C . GLY A 1 110 ? -1.749 4.047 5.57 1 98.94 110 GLY A C 1
ATOM 843 O O . GLY A 1 110 ? -2.842 4.402 6.02 1 98.94 110 GLY A O 1
ATOM 844 N N . VAL A 1 111 ? -1.204 2.893 5.879 1 98.94 111 VAL A N 1
ATOM 845 C CA . VAL A 1 111 ? -1.941 1.909 6.668 1 98.94 111 VAL A CA 1
ATOM 846 C C . VAL A 1 111 ? -1.205 1.638 7.977 1 98.94 111 VAL A C 1
ATOM 848 O O . VAL A 1 111 ? 0.027 1.601 8.008 1 98.94 111 VAL A O 1
ATOM 851 N N . VAL A 1 112 ? -1.997 1.43 9.039 1 98.94 112 VAL A N 1
ATOM 852 C CA . VAL A 1 112 ? -1.427 1.054 10.328 1 98.94 112 VAL A CA 1
ATOM 853 C C . VAL A 1 112 ? -1.164 -0.45 10.359 1 98.94 112 VAL A C 1
ATOM 855 O O . VAL A 1 112 ? -2.084 -1.252 10.188 1 98.94 112 VAL A O 1
ATOM 858 N N . LEU A 1 113 ? 0.075 -0.845 10.609 1 98.75 113 LEU A N 1
ATOM 859 C CA . LEU A 1 113 ? 0.423 -2.258 10.719 1 98.75 113 LEU A CA 1
ATOM 860 C C . LEU A 1 113 ? 0.452 -2.705 12.172 1 98.75 113 LEU A C 1
ATOM 862 O O . LEU A 1 113 ? 0.121 -3.852 12.484 1 98.75 113 LEU A O 1
ATOM 866 N N . GLU A 1 114 ? 0.965 -1.867 13.039 1 98.38 114 GLU A N 1
ATOM 867 C CA . GLU A 1 114 ? 1.05 -2.096 14.477 1 98.38 114 GLU A CA 1
ATOM 868 C C . GLU A 1 114 ? 0.662 -0.844 15.258 1 98.38 114 GLU A C 1
ATOM 870 O O . GLU A 1 114 ? 1.041 0.269 14.891 1 98.38 114 GLU A O 1
ATOM 875 N N . GLY A 1 115 ? -0.111 -1.054 16.344 1 98 115 GLY A N 1
ATOM 876 C CA . GLY A 1 115 ? -0.438 0.043 17.25 1 98 115 GLY A CA 1
ATOM 877 C C . GLY A 1 115 ? -1.603 0.885 16.766 1 98 115 GLY A C 1
ATOM 878 O O . GLY A 1 115 ? -2.512 0.376 16.094 1 98 115 GLY A O 1
ATOM 879 N N . GLU A 1 116 ? -1.621 2.066 17.344 1 98.38 116 GLU A N 1
ATOM 880 C CA . GLU A 1 116 ? -2.611 3.092 17.031 1 98.38 116 GLU A CA 1
ATOM 881 C C . GLU A 1 116 ? -1.945 4.43 16.734 1 98.38 116 GLU A C 1
ATOM 883 O O . GLU A 1 116 ? -1.013 4.836 17.438 1 98.38 116 GLU A O 1
ATOM 888 N N . VAL A 1 117 ? -2.387 5.016 15.648 1 98.81 117 VAL A N 1
ATOM 889 C CA . VAL A 1 117 ? -1.806 6.277 15.203 1 98.81 117 VAL A CA 1
ATOM 890 C C . VAL A 1 117 ? -2.912 7.305 14.977 1 98.81 117 VAL A C 1
ATOM 892 O O . VAL A 1 117 ? -4.016 6.953 14.555 1 98.81 117 VAL A O 1
ATOM 895 N N . GLU A 1 118 ? -2.598 8.523 15.297 1 98.88 118 GLU A N 1
ATOM 896 C CA . GLU A 1 118 ? -3.508 9.625 15.008 1 98.88 118 GLU A CA 1
ATOM 897 C C . GLU A 1 118 ? -3.049 10.406 13.781 1 98.88 118 GLU A C 1
ATOM 899 O O . GLU A 1 118 ? -1.9 10.852 13.711 1 98.88 118 GLU A O 1
ATOM 904 N N . LEU A 1 119 ? -3.938 10.508 12.812 1 98.94 119 LEU A N 1
ATOM 905 C CA . LEU A 1 119 ? -3.711 11.406 11.688 1 98.94 119 LEU A CA 1
ATOM 906 C C . LEU A 1 119 ? -4.184 12.82 12.008 1 98.94 119 LEU A C 1
ATOM 908 O O . LEU A 1 119 ? -5.371 13.031 12.273 1 98.94 119 LEU A O 1
ATOM 912 N N . VAL A 1 120 ? -3.232 13.75 11.961 1 98.81 120 VAL A N 1
ATOM 913 C CA . VAL A 1 120 ? -3.502 15.133 12.336 1 98.81 120 VAL A CA 1
ATOM 914 C C . VAL A 1 120 ? -3.398 16.031 11.102 1 98.81 120 VAL A C 1
ATOM 916 O O . VAL A 1 120 ? -2.375 16.031 10.414 1 98.81 120 VAL A O 1
ATOM 919 N N . LEU A 1 121 ? -4.469 16.797 10.844 1 98.75 121 LEU A N 1
ATOM 920 C CA . LEU A 1 121 ? -4.473 17.734 9.719 1 98.75 121 LEU A CA 1
ATOM 921 C C . LEU A 1 121 ? -4.273 19.172 10.203 1 98.75 121 LEU A C 1
ATOM 923 O O . LEU A 1 121 ? -4.473 19.453 11.383 1 98.75 121 LEU A O 1
ATOM 927 N N . ASP A 1 122 ? -3.861 20.062 9.305 1 98.19 122 ASP A N 1
ATOM 928 C CA . ASP A 1 122 ? -3.508 21.406 9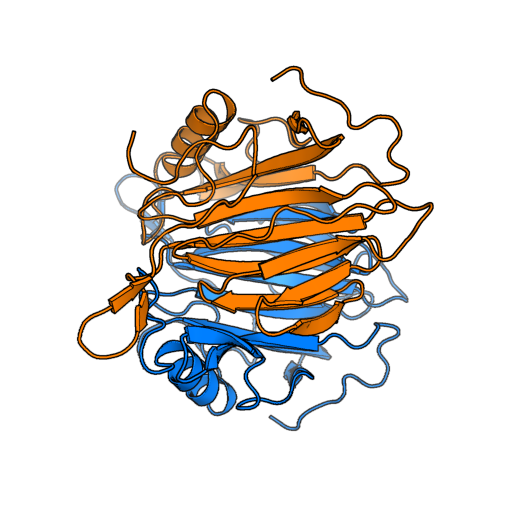.719 1 98.19 122 ASP A CA 1
ATOM 929 C C . ASP A 1 122 ? -4.758 22.25 10 1 98.19 122 ASP A C 1
ATOM 931 O O . ASP A 1 122 ? -4.664 23.359 10.516 1 98.19 122 ASP A O 1
ATOM 935 N N . SER A 1 123 ? -5.91 21.797 9.727 1 98.25 123 SER A N 1
ATOM 936 C CA . SER A 1 123 ? -7.16 22.406 10.172 1 98.25 123 SER A CA 1
ATOM 937 C C . SER A 1 123 ? -7.398 22.172 11.656 1 98.25 123 SER A C 1
ATOM 939 O O . SER A 1 123 ? -8.25 22.812 12.266 1 98.25 123 SER A O 1
ATOM 941 N N . GLY A 1 124 ? -6.734 21.172 12.141 1 98.06 124 GLY A N 1
ATOM 942 C CA . GLY A 1 124 ? -6.988 20.734 13.508 1 98.06 124 GLY A CA 1
ATOM 943 C C . GLY A 1 124 ? -7.797 19.453 13.578 1 98.06 124 GLY A C 1
ATOM 944 O O . GLY A 1 124 ? -7.871 18.812 14.633 1 98.06 124 GLY A O 1
ATOM 945 N N . GLU A 1 125 ? -8.391 19 12.5 1 98.62 125 GLU A N 1
ATOM 946 C CA . GLU A 1 125 ? -9.102 17.719 12.484 1 98.62 125 GLU A CA 1
ATOM 947 C C . GLU A 1 125 ? -8.148 16.547 12.695 1 98.62 125 GLU A C 1
ATOM 949 O O . GLU A 1 125 ? -7.008 16.578 12.227 1 98.62 125 GLU A O 1
ATOM 954 N N . THR A 1 126 ? -8.633 15.539 13.414 1 98.75 126 THR A N 1
ATOM 955 C CA . THR A 1 126 ? -7.84 14.336 13.641 1 98.75 126 THR A CA 1
ATOM 956 C C . THR A 1 126 ? -8.695 13.086 13.461 1 98.75 126 THR A C 1
ATOM 958 O O . THR A 1 126 ? -9.922 13.148 13.555 1 98.75 126 THR A O 1
ATOM 961 N N . ARG A 1 127 ? -8.086 12.016 13.125 1 98.88 127 ARG A N 1
ATOM 962 C CA . ARG A 1 127 ? -8.664 10.672 13.172 1 98.88 127 ARG A CA 1
ATOM 963 C C . ARG A 1 127 ? -7.73 9.703 13.883 1 98.88 127 ARG A C 1
ATOM 965 O O . ARG A 1 127 ? -6.523 9.695 13.633 1 98.88 127 ARG A O 1
ATOM 972 N N . SER A 1 128 ? -8.297 8.961 14.836 1 98.75 128 SER A N 1
ATOM 973 C CA . SER A 1 128 ? -7.582 7.816 15.391 1 98.75 128 SER A CA 1
ATOM 974 C C . SER A 1 128 ? -7.637 6.617 14.453 1 98.75 128 SER A C 1
ATOM 976 O O . SER A 1 128 ? -8.711 6.25 13.969 1 98.75 128 SER A O 1
ATOM 978 N N . MET A 1 129 ? -6.5 6.031 14.203 1 98.81 129 MET A N 1
ATOM 979 C CA . MET A 1 129 ? -6.387 4.898 13.297 1 98.81 129 MET A CA 1
ATOM 980 C C . MET A 1 129 ? -5.812 3.68 14.016 1 98.81 129 MET A C 1
ATOM 982 O O . MET A 1 129 ? -4.742 3.76 14.617 1 98.81 129 MET A O 1
ATOM 986 N N . ARG A 1 130 ? -6.531 2.605 13.961 1 98.31 130 ARG A N 1
ATOM 987 C CA . ARG A 1 130 ? -6.066 1.332 14.492 1 98.31 130 ARG A CA 1
ATOM 988 C C . ARG A 1 130 ? -5.523 0.437 13.383 1 98.31 130 ARG A C 1
ATOM 990 O O . ARG A 1 130 ? -5.613 0.779 12.203 1 98.31 130 ARG A O 1
ATOM 997 N N . ARG A 1 131 ? -4.965 -0.69 13.797 1 98.12 131 ARG A N 1
ATOM 998 C CA . ARG A 1 131 ? -4.395 -1.628 12.836 1 98.12 131 ARG A CA 1
ATOM 999 C C . ARG A 1 131 ? -5.375 -1.924 11.711 1 98.12 131 ARG A C 1
ATOM 1001 O O . ARG A 1 131 ? -6.539 -2.246 11.961 1 98.12 131 ARG A O 1
ATOM 1008 N N . GLY A 1 132 ? -4.883 -1.732 10.484 1 98.44 132 GLY A N 1
ATOM 1009 C CA . GLY A 1 132 ? -5.691 -2.021 9.312 1 98.44 132 GLY A CA 1
ATOM 1010 C C . GLY A 1 132 ? -6.375 -0.795 8.742 1 98.44 132 GLY A C 1
ATOM 1011 O O . GLY A 1 132 ? -6.762 -0.781 7.566 1 98.44 132 GLY A O 1
ATOM 1012 N N . ASP A 1 133 ? -6.621 0.248 9.57 1 98.81 133 ASP A N 1
ATOM 1013 C CA . ASP A 1 133 ? -7.16 1.495 9.031 1 98.81 133 ASP A CA 1
ATOM 1014 C C . ASP A 1 133 ? -6.195 2.125 8.031 1 98.81 133 ASP A C 1
ATOM 1016 O O . ASP A 1 133 ? -4.977 2.035 8.195 1 98.81 133 ASP A O 1
ATOM 1020 N N . VAL A 1 134 ? -6.781 2.764 6.973 1 98.94 134 VAL A N 1
ATOM 1021 C CA . VAL A 1 134 ? -5.941 3.309 5.914 1 98.94 134 VAL A CA 1
ATOM 1022 C C . VAL A 1 134 ? -6.305 4.77 5.668 1 98.94 134 VAL A C 1
ATOM 1024 O O . VAL A 1 134 ? -7.484 5.137 5.688 1 98.94 134 VAL A O 1
ATOM 1027 N N . ALA A 1 135 ? -5.305 5.598 5.547 1 98.94 135 ALA A N 1
ATOM 1028 C CA . ALA A 1 135 ? -5.461 6.992 5.133 1 98.94 135 ALA A CA 1
ATOM 1029 C C . ALA A 1 135 ? -5.207 7.148 3.635 1 98.94 135 ALA A C 1
ATOM 1031 O O . ALA A 1 135 ? -4.207 6.652 3.113 1 98.94 135 ALA A O 1
ATOM 1032 N N . ILE A 1 136 ? -6.152 7.703 2.967 1 98.94 136 ILE A N 1
ATOM 1033 C CA . ILE A 1 136 ? -5.941 8.211 1.614 1 98.94 136 ILE A CA 1
ATOM 1034 C C . ILE A 1 136 ? -5.457 9.656 1.674 1 98.94 136 ILE A C 1
ATOM 1036 O O . ILE A 1 136 ? -6.266 10.586 1.737 1 98.94 136 ILE A O 1
ATOM 1040 N N . GLN A 1 137 ? -4.137 9.797 1.709 1 98.69 137 GLN A N 1
ATOM 1041 C CA . GLN A 1 137 ? -3.506 11.102 1.877 1 98.69 137 GLN A CA 1
ATOM 1042 C C . GLN A 1 137 ? -3.33 11.805 0.534 1 98.69 137 GLN A C 1
ATOM 1044 O O . GLN A 1 137 ? -2.514 11.383 -0.29 1 98.69 137 GLN A O 1
ATOM 1049 N N . ARG A 1 138 ? -4.023 12.922 0.3 1 98.31 138 ARG A N 1
ATOM 1050 C CA . ARG A 1 138 ? -4.16 13.57 -1 1 98.31 138 ARG A CA 1
ATOM 1051 C C . ARG A 1 138 ? -3.422 14.906 -1.026 1 98.31 138 ARG A C 1
ATOM 1053 O O . ARG A 1 138 ? -4.031 15.953 -1.261 1 98.31 138 ARG A O 1
ATOM 1060 N N . GLY A 1 139 ? -2.137 14.781 -0.817 1 97.44 139 GLY A N 1
ATOM 1061 C CA . GLY A 1 139 ? -1.298 15.969 -0.9 1 97.44 139 GLY A CA 1
ATOM 1062 C C . GLY A 1 139 ? -1.656 17.031 0.126 1 97.44 139 GLY A C 1
ATOM 1063 O O . GLY A 1 139 ? -1.469 18.219 -0.115 1 97.44 139 GLY A O 1
ATOM 1064 N N . THR A 1 140 ? -2.178 16.625 1.265 1 97.94 140 THR A N 1
ATOM 1065 C CA . THR A 1 140 ? -2.59 17.547 2.32 1 97.94 140 THR A CA 1
ATOM 1066 C C . THR A 1 140 ? -1.503 17.672 3.385 1 97.94 140 THR A C 1
ATOM 1068 O O . THR A 1 140 ? -0.72 16.734 3.59 1 97.94 140 THR A O 1
ATOM 1071 N N . ASN A 1 141 ? -1.501 18.828 4.016 1 97.94 141 ASN A N 1
ATOM 1072 C CA . ASN A 1 141 ? -0.665 18.953 5.207 1 97.94 141 ASN A CA 1
ATOM 1073 C C . ASN A 1 141 ? -1.146 18.031 6.324 1 97.94 141 ASN A C 1
ATOM 1075 O O . ASN A 1 141 ? -2.322 18.047 6.688 1 97.94 141 ASN A O 1
ATOM 1079 N N . HIS A 1 142 ? -0.216 17.281 6.852 1 98.69 142 HIS A N 1
ATOM 1080 C CA . HIS A 1 142 ? -0.607 16.281 7.832 1 98.69 142 HIS A CA 1
ATOM 1081 C C . HIS A 1 142 ? 0.562 15.906 8.734 1 98.69 142 HIS A C 1
ATOM 1083 O O . HIS A 1 142 ? 1.718 16.188 8.414 1 98.69 142 HIS A O 1
ATOM 1089 N N . ALA A 1 143 ? 0.255 15.391 9.883 1 98.5 143 ALA A N 1
ATOM 1090 C CA . ALA A 1 143 ? 1.198 14.781 10.812 1 98.5 143 ALA A CA 1
ATOM 1091 C C . ALA A 1 143 ? 0.663 13.453 11.344 1 98.5 143 ALA A C 1
ATOM 1093 O O . ALA A 1 143 ? -0.551 13.242 11.383 1 98.5 143 ALA A O 1
ATOM 1094 N N . TRP A 1 144 ? 1.565 12.602 11.672 1 98.62 144 TRP A N 1
ATOM 1095 C CA . TRP A 1 144 ? 1.271 11.312 12.289 1 98.62 144 TRP A CA 1
ATOM 1096 C C . TRP A 1 144 ? 1.73 11.289 13.742 1 98.62 144 TRP A C 1
ATOM 1098 O O . TRP A 1 144 ? 2.912 11.492 14.023 1 98.62 144 TRP A O 1
ATOM 1108 N N . LYS A 1 145 ? 0.835 10.977 14.578 1 98.62 145 LYS A N 1
ATOM 1109 C CA . LYS A 1 145 ? 1.142 10.914 16 1 98.62 145 LYS A CA 1
ATOM 1110 C C . LYS A 1 145 ? 0.938 9.5 16.547 1 98.62 145 LYS A C 1
ATOM 1112 O O . LYS A 1 145 ? -0.129 8.906 16.375 1 98.62 145 LYS A O 1
ATOM 1117 N N . ASN A 1 146 ? 2.016 8.938 17.203 1 98.62 146 ASN A N 1
ATOM 1118 C CA . ASN A 1 146 ? 1.836 7.691 17.922 1 98.62 146 ASN A CA 1
ATOM 1119 C C . ASN A 1 146 ? 0.943 7.879 19.156 1 98.62 146 ASN A C 1
ATOM 1121 O O . ASN A 1 146 ? 1.253 8.688 20.031 1 98.62 146 ASN A O 1
ATOM 1125 N N . SER A 1 147 ? -0.099 7.09 19.281 1 98.38 147 SER A N 1
ATOM 1126 C CA . SER A 1 147 ? -1.113 7.293 20.312 1 98.38 147 SER A CA 1
ATOM 1127 C C . SER A 1 147 ? -0.672 6.703 21.641 1 98.38 147 SER A C 1
ATOM 1129 O O . SER A 1 147 ? -1.322 6.922 22.672 1 98.38 147 SER A O 1
ATOM 1131 N N . SER A 1 148 ? 0.401 5.969 21.672 1 98.12 148 SER A N 1
ATOM 1132 C CA . SER A 1 148 ? 0.856 5.305 22.891 1 98.12 148 SER A CA 1
ATOM 1133 C C . SER A 1 148 ? 2.047 6.035 23.5 1 98.12 148 SER A C 1
ATOM 1135 O O . SER A 1 148 ? 2.941 6.484 22.781 1 98.12 148 SER A O 1
ATOM 1137 N N . SER A 1 149 ? 2.08 6.062 24.766 1 97.31 149 SER A N 1
ATOM 1138 C CA . SER A 1 149 ? 3.221 6.645 25.469 1 97.31 149 SER A CA 1
ATOM 1139 C C . SER A 1 149 ? 4.289 5.594 25.766 1 97.31 149 SER A C 1
ATOM 1141 O O . SER A 1 149 ? 5.395 5.926 26.188 1 97.31 149 SER A O 1
ATOM 1143 N N . THR A 1 150 ? 4.02 4.297 25.516 1 96.94 150 THR A N 1
ATOM 1144 C CA . THR A 1 150 ? 4.98 3.275 25.906 1 96.94 150 THR A CA 1
ATOM 1145 C C . THR A 1 150 ? 5.281 2.338 24.734 1 96.94 150 THR A C 1
ATOM 1147 O O . THR A 1 150 ? 6.336 1.704 24.703 1 96.94 150 THR A O 1
ATOM 1150 N N . LYS A 1 151 ? 4.359 2.221 23.812 1 97.62 151 LYS A N 1
ATOM 1151 C CA . LYS A 1 151 ? 4.52 1.238 22.75 1 97.62 151 LYS A CA 1
ATOM 1152 C C . LYS A 1 151 ? 4.848 1.916 21.422 1 97.62 151 LYS A C 1
ATOM 1154 O O . LYS A 1 151 ? 4.359 3.012 21.141 1 97.62 151 LYS A O 1
ATOM 1159 N N . TRP A 1 152 ? 5.629 1.23 20.641 1 98 152 TRP A N 1
ATOM 1160 C CA . TRP A 1 152 ? 5.91 1.683 19.281 1 98 152 TRP A CA 1
ATOM 1161 C C . TRP A 1 152 ? 4.738 1.382 18.344 1 98 152 TRP A C 1
ATOM 1163 O O . TRP A 1 152 ? 3.955 0.464 18.609 1 98 152 TRP A O 1
ATOM 1173 N N . ALA A 1 153 ? 4.566 2.227 17.328 1 98.38 153 ALA A N 1
ATOM 1174 C CA . ALA A 1 153 ? 3.633 1.972 16.234 1 98.38 153 ALA A CA 1
ATOM 1175 C C . ALA A 1 153 ? 4.367 1.845 14.906 1 98.38 153 ALA A C 1
ATOM 1177 O O . ALA A 1 153 ? 5.492 2.33 14.766 1 98.38 153 ALA A O 1
ATOM 1178 N N . ARG A 1 154 ? 3.799 1.125 13.969 1 98.62 154 ARG A N 1
ATOM 1179 C CA . ARG A 1 154 ? 4.375 0.994 12.633 1 98.62 154 ARG A CA 1
ATOM 1180 C C . ARG A 1 154 ? 3.344 1.322 11.562 1 98.62 154 ARG A C 1
ATOM 1182 O O . ARG A 1 154 ? 2.223 0.81 11.594 1 98.62 154 ARG A O 1
ATOM 1189 N N . MET A 1 155 ? 3.805 2.176 10.648 1 98.81 155 MET A N 1
ATOM 1190 C CA . MET A 1 155 ? 3.018 2.531 9.469 1 98.81 155 MET A CA 1
ATOM 1191 C C . MET A 1 155 ? 3.682 2.016 8.203 1 98.81 155 MET A C 1
ATOM 1193 O O . MET A 1 155 ? 4.906 1.903 8.133 1 98.81 155 MET A O 1
ATOM 1197 N N . MET A 1 156 ? 2.863 1.646 7.219 1 98.88 156 MET A N 1
ATOM 1198 C CA . MET A 1 156 ? 3.303 1.426 5.84 1 98.88 156 MET A CA 1
ATOM 1199 C C . MET A 1 156 ? 2.65 2.428 4.895 1 98.88 156 MET A C 1
ATOM 1201 O O . MET A 1 156 ? 1.45 2.691 4.996 1 98.88 156 MET A O 1
ATOM 1205 N N . TYR A 1 157 ? 3.428 2.988 4.023 1 98.81 157 TYR A N 1
ATOM 1206 C CA . TYR A 1 157 ? 2.939 3.947 3.041 1 98.81 157 TYR A CA 1
ATOM 1207 C C . TYR A 1 157 ? 3.268 3.49 1.624 1 98.81 157 TYR A C 1
ATOM 1209 O O . TYR A 1 157 ? 4.352 2.965 1.37 1 98.81 157 TYR A O 1
ATOM 1217 N N . VAL A 1 158 ? 2.342 3.658 0.764 1 98.88 158 VAL A N 1
ATOM 1218 C CA . VAL A 1 158 ? 2.605 3.609 -0.67 1 98.88 158 VAL A CA 1
ATOM 1219 C C . VAL A 1 158 ? 2.346 4.98 -1.291 1 98.88 158 VAL A C 1
ATOM 1221 O O . VAL A 1 158 ? 1.197 5.418 -1.385 1 98.88 158 VAL A O 1
ATOM 1224 N N . LEU A 1 159 ? 3.41 5.645 -1.688 1 98.62 159 LEU A N 1
ATOM 1225 C CA . LEU A 1 159 ? 3.305 6.961 -2.307 1 98.62 159 LEU A CA 1
ATOM 1226 C C . LEU A 1 159 ? 3.291 6.848 -3.828 1 98.62 159 LEU A C 1
ATOM 1228 O O . LEU A 1 159 ? 4.051 6.062 -4.402 1 98.62 159 LEU A O 1
ATOM 1232 N N . GLN A 1 160 ? 2.385 7.539 -4.457 1 98.31 160 GLN A N 1
ATOM 1233 C CA . GLN A 1 160 ? 2.404 7.699 -5.906 1 98.31 160 GLN A CA 1
ATOM 1234 C C . GLN A 1 160 ? 2.365 9.172 -6.297 1 98.31 160 GLN A C 1
ATOM 1236 O O . GLN A 1 160 ? 1.706 9.977 -5.637 1 98.31 160 GLN A O 1
ATOM 1241 N N . GLU A 1 161 ? 3.086 9.461 -7.309 1 97.25 161 GLU A N 1
ATOM 1242 C CA . GLU A 1 161 ? 3.156 10.844 -7.781 1 97.25 161 GLU A CA 1
ATOM 1243 C C . GLU A 1 161 ? 1.771 11.383 -8.125 1 97.25 161 GLU A C 1
ATOM 1245 O O . GLU A 1 161 ? 0.94 10.656 -8.68 1 97.25 161 GLU A O 1
ATOM 1250 N N . SER A 1 162 ? 1.554 12.648 -7.781 1 97.31 162 SER A N 1
ATOM 1251 C CA . SER A 1 162 ? 0.354 13.352 -8.227 1 97.31 162 SER A CA 1
ATOM 1252 C C . SER A 1 162 ? 0.709 14.602 -9.031 1 97.31 162 SER A C 1
ATOM 1254 O O . SER A 1 162 ? 1.854 15.055 -9.008 1 97.31 162 SER A O 1
ATOM 1256 N N . LYS A 1 163 ? -0.301 15.07 -9.797 1 95.31 163 LYS A N 1
ATOM 1257 C CA . LYS A 1 163 ? -0.181 16.406 -10.359 1 95.31 163 LYS A CA 1
ATOM 1258 C C . LYS A 1 163 ? -0.119 17.469 -9.266 1 95.31 163 LYS A C 1
ATOM 1260 O O . LYS A 1 163 ? -0.556 17.219 -8.133 1 95.31 163 LYS A O 1
ATOM 1265 N N . PRO A 1 164 ? 0.472 18.578 -9.633 1 93.69 164 PRO A N 1
ATOM 1266 C CA . PRO A 1 164 ? 0.43 19.656 -8.633 1 93.69 164 PRO A CA 1
ATOM 1267 C C . PRO A 1 164 ? -0.983 19.938 -8.133 1 93.69 164 PRO A C 1
ATOM 1269 O O . PRO A 1 164 ? -1.945 19.844 -8.898 1 93.69 164 PRO A O 1
ATOM 1272 N N . ILE A 1 165 ? -1.062 20.25 -6.887 1 94.25 165 ILE A N 1
ATOM 1273 C CA . ILE A 1 165 ? -2.348 20.578 -6.285 1 94.25 165 ILE A CA 1
ATOM 1274 C C . ILE A 1 165 ? -2.633 22.078 -6.477 1 94.25 165 ILE A C 1
ATOM 1276 O O . ILE A 1 165 ? -1.832 22.922 -6.074 1 94.25 165 ILE A O 1
ATOM 1280 N N . LEU A 1 166 ? -3.775 22.312 -7.02 1 93.12 166 LEU A N 1
ATOM 1281 C CA . LEU A 1 166 ? -4.18 23.688 -7.297 1 93.12 166 LEU A CA 1
ATOM 1282 C C . LEU A 1 166 ? -5.207 24.156 -6.277 1 93.12 166 LEU A C 1
ATOM 1284 O O . LEU A 1 166 ? -6.164 23.453 -5.969 1 93.12 166 LEU A O 1
ATOM 1288 N N . LEU A 1 167 ? -4.871 25.281 -5.664 1 89.06 167 LEU A N 1
ATOM 1289 C CA . LEU A 1 167 ? -5.844 25.969 -4.824 1 89.06 167 LEU A CA 1
ATOM 1290 C C . LEU A 1 167 ? -6.352 27.234 -5.508 1 89.06 167 LEU A C 1
ATOM 1292 O O . LEU A 1 167 ? -5.637 28.234 -5.582 1 89.06 167 LEU A O 1
ATOM 1296 N N . GLY A 1 168 ? -7.609 27.234 -5.926 1 81.38 168 GLY A N 1
ATOM 1297 C CA . GLY A 1 168 ? -8.102 28.359 -6.699 1 81.38 168 GLY A CA 1
ATOM 1298 C C . GLY A 1 168 ? -7.379 28.547 -8.023 1 81.38 168 GLY A C 1
ATOM 1299 O O . GLY A 1 168 ? -6.855 27.578 -8.578 1 81.38 168 GLY A O 1
ATOM 1300 N N . GLU A 1 169 ? -7.473 29.672 -8.641 1 78.38 169 GLU A N 1
ATOM 1301 C CA . GLU A 1 169 ? -6.93 29.922 -9.977 1 78.38 169 GLU A CA 1
ATOM 1302 C C . GLU A 1 169 ? -5.438 30.234 -9.914 1 78.38 169 GLU A C 1
ATOM 1304 O O . GLU A 1 169 ? -4.711 30 -10.883 1 78.38 169 GLU A O 1
ATOM 1309 N N . ASP A 1 170 ? -5.008 30.516 -8.805 1 77.25 170 ASP A N 1
ATOM 1310 C CA . ASP A 1 170 ? -3.695 31.156 -8.852 1 77.25 170 ASP A CA 1
ATOM 1311 C C . ASP A 1 170 ? -2.727 30.484 -7.883 1 77.25 170 ASP A C 1
ATOM 1313 O O . ASP A 1 170 ? -1.556 30.859 -7.805 1 77.25 170 ASP A O 1
ATOM 1317 N N . LYS A 1 171 ? -3.15 29.562 -7.152 1 88.5 171 LYS A N 1
ATOM 1318 C CA . LYS A 1 171 ? -2.23 29.062 -6.129 1 88.5 171 LYS A CA 1
ATOM 1319 C C . LYS A 1 171 ? -1.964 27.578 -6.301 1 88.5 171 LYS A C 1
ATOM 1321 O O . LYS A 1 171 ? -2.893 26.797 -6.516 1 88.5 171 LYS A O 1
ATOM 1326 N N . VAL A 1 172 ? -0.635 27.219 -6.312 1 92.38 172 VAL A N 1
ATOM 1327 C CA . VAL A 1 172 ? -0.18 25.828 -6.383 1 92.38 172 VAL A CA 1
ATOM 1328 C C . VAL A 1 172 ? 0.417 25.422 -5.043 1 92.38 172 VAL A C 1
ATOM 1330 O O . VAL A 1 172 ? 1.254 26.125 -4.48 1 92.38 172 VAL A O 1
ATOM 1333 N N . LEU 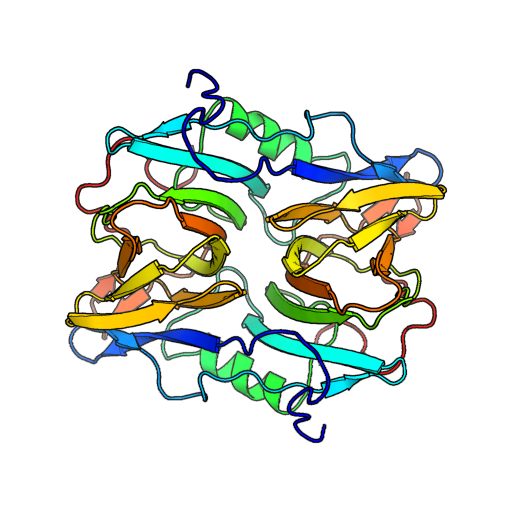A 1 173 ? -0.099 24.359 -4.582 1 90.62 173 LEU A N 1
ATOM 1334 C CA . LEU A 1 173 ? 0.468 23.812 -3.355 1 90.62 173 LEU A CA 1
ATOM 1335 C C . LEU A 1 173 ? 1.603 22.844 -3.672 1 90.62 173 LEU A C 1
ATOM 1337 O O . LEU A 1 173 ? 1.379 21.797 -4.293 1 90.62 173 LEU A O 1
ATOM 1341 N N . GLY A 1 174 ? 2.855 23.219 -3.271 1 88.31 174 GLY A N 1
ATOM 1342 C CA . GLY A 1 174 ? 4.004 22.344 -3.451 1 88.31 174 GLY A CA 1
ATOM 1343 C C . GLY A 1 174 ? 4.371 21.562 -2.197 1 88.31 174 GLY A C 1
ATOM 1344 O O . GLY A 1 174 ? 3.604 21.547 -1.233 1 88.31 174 GLY A O 1
ATOM 1345 N N . GLU A 1 175 ? 5.504 20.875 -2.281 1 90.94 175 GLU A N 1
ATOM 1346 C CA . GLU A 1 175 ? 5.984 20.141 -1.116 1 90.94 175 GLU A CA 1
ATOM 1347 C C . GLU A 1 175 ? 6.27 21.078 0.053 1 90.94 175 GLU A C 1
ATOM 1349 O O . GLU A 1 175 ? 6.754 22.203 -0.145 1 90.94 175 GLU A O 1
ATOM 1354 N N . ASP A 1 176 ? 5.891 20.672 1.191 1 90.88 176 ASP A N 1
ATOM 1355 C CA . ASP A 1 176 ? 6.184 21.312 2.473 1 90.88 176 ASP A CA 1
ATOM 1356 C C . ASP A 1 176 ? 6.613 20.281 3.512 1 90.88 176 ASP A C 1
ATOM 1358 O O . ASP A 1 176 ? 5.785 19.531 4.027 1 90.88 176 ASP A O 1
ATOM 1362 N N . TYR A 1 177 ? 7.895 20.281 3.877 1 87 177 TYR A N 1
ATOM 1363 C CA . TYR A 1 177 ? 8.414 19.25 4.766 1 87 177 TYR A CA 1
ATOM 1364 C C . TYR A 1 177 ? 8.469 19.734 6.207 1 87 177 TYR A C 1
ATOM 1366 O O . TYR A 1 177 ? 8.82 18.984 7.117 1 87 177 TYR A O 1
ATOM 1374 N N . GLY A 1 178 ? 8.055 20.859 6.316 1 89.06 178 GLY A N 1
ATOM 1375 C CA . GLY A 1 178 ? 8.086 21.406 7.664 1 89.06 178 GLY A CA 1
ATOM 1376 C C . GLY A 1 178 ? 9.445 21.281 8.32 1 89.06 178 GLY A C 1
ATOM 1377 O O . GLY A 1 178 ? 10.445 21.766 7.777 1 89.06 178 GLY A O 1
ATOM 1378 N N . SER A 1 179 ? 9.523 20.688 9.461 1 83 179 SER A N 1
ATOM 1379 C CA . SER A 1 179 ? 10.773 20.547 10.203 1 83 179 SER A CA 1
ATOM 1380 C C . SER A 1 179 ? 11.391 19.172 9.992 1 83 179 SER A C 1
ATOM 1382 O O . SER A 1 179 ? 12.25 18.75 10.773 1 83 179 SER A O 1
ATOM 1384 N N . MET A 1 180 ? 10.93 18.5 9 1 81.75 180 MET A N 1
ATOM 1385 C CA . MET A 1 180 ? 11.461 17.156 8.75 1 81.75 180 MET A CA 1
ATOM 1386 C C . MET A 1 180 ? 12.961 17.203 8.484 1 81.75 180 MET A C 1
ATOM 1388 O O . MET A 1 180 ? 13.43 18.031 7.688 1 81.75 180 MET A O 1
ATOM 1392 N N . GLU A 1 181 ? 13.672 16.375 9.195 1 77.38 181 GLU A N 1
ATOM 1393 C CA . GLU A 1 181 ? 15.109 16.234 9.008 1 77.38 181 GLU A CA 1
ATOM 1394 C C . GLU A 1 181 ? 15.484 14.852 8.484 1 77.38 181 GLU A C 1
ATOM 1396 O O . GLU A 1 181 ? 14.812 13.867 8.797 1 77.38 181 GLU A O 1
ATOM 1401 N N . GLY A 1 182 ? 16.516 14.789 7.59 1 75.5 182 GLY A N 1
ATOM 1402 C CA . GLY A 1 182 ? 17.078 13.508 7.203 1 75.5 182 GLY A CA 1
ATOM 1403 C C . GLY A 1 182 ? 16.422 12.906 5.98 1 75.5 182 GLY A C 1
ATOM 1404 O O . GLY A 1 182 ? 16.672 11.75 5.629 1 75.5 182 GLY A O 1
ATOM 1405 N N . VAL A 1 183 ? 15.516 13.609 5.371 1 76.19 183 VAL A N 1
ATOM 1406 C CA . VAL A 1 183 ? 14.836 13.125 4.172 1 76.19 183 VAL A CA 1
ATOM 1407 C C . VAL A 1 183 ? 15.195 14.023 2.984 1 76.19 183 VAL A C 1
ATOM 1409 O O . VAL A 1 183 ? 14.984 15.234 3.025 1 76.19 183 VAL A O 1
ATOM 1412 N N . PRO A 1 184 ? 15.711 13.383 2.006 1 75.31 184 PRO A N 1
ATOM 1413 C CA . PRO A 1 184 ? 16.016 14.203 0.83 1 75.31 184 PRO A CA 1
ATOM 1414 C C . PRO A 1 184 ? 14.766 14.766 0.162 1 75.31 184 PRO A C 1
ATOM 1416 O O . PRO A 1 184 ? 13.672 14.211 0.331 1 75.31 184 PRO A O 1
ATOM 1419 N N . ALA A 1 185 ? 14.953 15.883 -0.514 1 75.69 185 ALA A N 1
ATOM 1420 C CA . ALA A 1 185 ? 13.867 16.438 -1.323 1 75.69 185 ALA A CA 1
ATOM 1421 C C . ALA A 1 185 ? 13.43 15.445 -2.4 1 75.69 185 ALA A C 1
ATOM 1423 O O . ALA A 1 185 ? 14.25 14.695 -2.934 1 75.69 185 ALA A O 1
ATOM 1424 N N . SER A 1 186 ? 12.094 15.57 -2.691 1 81.25 186 SER A N 1
ATOM 1425 C CA . SER A 1 186 ? 11.57 14.75 -3.777 1 81.25 186 SER A CA 1
ATOM 1426 C C . SER A 1 186 ? 12.07 15.242 -5.133 1 81.25 186 SER A C 1
ATOM 1428 O O . SER A 1 186 ? 12.406 16.422 -5.285 1 81.25 186 SER A O 1
ATOM 1430 N N . GLY A 1 187 ? 12.102 14.438 -6.219 1 68.88 187 GLY A N 1
ATOM 1431 C CA . GLY A 1 187 ? 12.422 14.898 -7.562 1 68.88 187 GLY A CA 1
ATOM 1432 C C . GLY A 1 187 ? 13.555 14.117 -8.203 1 68.88 187 GLY A C 1
ATOM 1433 O O . GLY A 1 187 ? 14.102 13.188 -7.594 1 68.88 187 GLY A O 1
ATOM 1434 N N . LYS A 1 188 ? 13.633 14.242 -9.633 1 56.44 188 LYS A N 1
ATOM 1435 C CA . LYS A 1 188 ? 14.688 13.594 -10.398 1 56.44 188 LYS A CA 1
ATOM 1436 C C . LYS A 1 188 ? 16.062 14.07 -9.945 1 56.44 188 LYS A C 1
ATOM 1438 O O . LYS A 1 188 ? 16.25 15.25 -9.633 1 56.44 188 LYS A O 1
ATOM 1443 N N . LYS A 1 189 ? 16.906 13.039 -9.422 1 46.25 189 LYS A N 1
ATOM 1444 C CA . LYS A 1 189 ? 18.328 13.383 -9.305 1 46.25 189 LYS A CA 1
ATOM 1445 C C . LYS A 1 189 ? 18.859 13.945 -10.617 1 46.25 189 LYS A C 1
ATOM 1447 O O . LYS A 1 189 ? 18.469 13.484 -11.695 1 46.25 189 LYS A O 1
ATOM 1452 N N . LEU B 1 1 ? -23.453 -5.434 -5.273 1 40.66 1 LEU B N 1
ATOM 1453 C CA . LEU B 1 1 ? -23.062 -6.477 -4.332 1 40.66 1 LEU B CA 1
ATOM 1454 C C . LEU B 1 1 ? -23.531 -6.141 -2.922 1 40.66 1 LEU B C 1
ATOM 1456 O O . LEU B 1 1 ? -23.484 -4.984 -2.502 1 40.66 1 LEU B O 1
ATOM 1460 N N . SER B 1 2 ? -24.438 -6.875 -2.4 1 43.94 2 SER B N 1
ATOM 1461 C CA . SER B 1 2 ? -24.969 -6.613 -1.065 1 43.94 2 SER B CA 1
ATOM 1462 C C . SER B 1 2 ? -23.844 -6.371 -0.067 1 43.94 2 SER B C 1
ATOM 1464 O O . SER B 1 2 ? -22.828 -7.086 -0.069 1 43.94 2 SER B O 1
ATOM 1466 N N . SER B 1 3 ? -23.672 -5.148 0.442 1 57.25 3 SER B N 1
ATOM 1467 C CA . SER B 1 3 ? -22.734 -4.828 1.515 1 57.25 3 SER B CA 1
ATOM 1468 C C . SER B 1 3 ? -22.797 -5.871 2.627 1 57.25 3 SER B C 1
ATOM 1470 O O . SER B 1 3 ? -23.875 -6.184 3.139 1 57.25 3 SER B O 1
ATOM 1472 N N . ASP B 1 4 ? -21.953 -6.855 2.445 1 64.69 4 ASP B N 1
ATOM 1473 C CA . ASP B 1 4 ? -21.797 -7.793 3.551 1 64.69 4 ASP B CA 1
ATOM 1474 C C . ASP B 1 4 ? -20.922 -7.203 4.652 1 64.69 4 ASP B C 1
ATOM 1476 O O . ASP B 1 4 ? -19.953 -6.488 4.367 1 64.69 4 ASP B O 1
ATOM 1480 N N . ASN B 1 5 ? -21.422 -7.105 5.82 1 65.88 5 ASN B N 1
ATOM 1481 C CA . ASN B 1 5 ? -20.672 -6.586 6.949 1 65.88 5 ASN B CA 1
ATOM 1482 C C . ASN B 1 5 ? -19.625 -7.586 7.43 1 65.88 5 ASN B C 1
ATOM 1484 O O . ASN B 1 5 ? -18.984 -7.371 8.461 1 65.88 5 ASN B O 1
ATOM 1488 N N . MET B 1 6 ? -19.281 -8.578 6.465 1 76.5 6 MET B N 1
ATOM 1489 C CA . MET B 1 6 ? -18.281 -9.586 6.801 1 76.5 6 MET B CA 1
ATOM 1490 C C . MET B 1 6 ? -18.5 -10.109 8.219 1 76.5 6 MET B C 1
ATOM 1492 O O . MET B 1 6 ? -17.531 -10.391 8.938 1 76.5 6 MET B O 1
ATOM 1496 N N . GLU B 1 7 ? -19.781 -10.117 8.523 1 76 7 GLU B N 1
ATOM 1497 C CA . GLU B 1 7 ? -20.109 -10.727 9.812 1 76 7 GLU B CA 1
ATOM 1498 C C . GLU B 1 7 ? -19.641 -12.172 9.883 1 76 7 GLU B C 1
ATOM 1500 O O . GLU B 1 7 ? -19.734 -12.906 8.891 1 76 7 GLU B O 1
ATOM 1505 N N . GLY B 1 8 ? -18.922 -12.469 10.93 1 81.94 8 GLY B N 1
ATOM 1506 C CA . GLY B 1 8 ? -18.469 -13.836 11.141 1 81.94 8 GLY B CA 1
ATOM 1507 C C . GLY B 1 8 ? -16.969 -14 11.031 1 81.94 8 GLY B C 1
ATOM 1508 O O . GLY B 1 8 ? -16.438 -15.07 11.305 1 81.94 8 GLY B O 1
ATOM 1509 N N . THR B 1 9 ? -16.547 -12.859 10.516 1 83.62 9 THR B N 1
ATOM 1510 C CA . THR B 1 9 ? -15.094 -12.906 10.5 1 83.62 9 THR B CA 1
ATOM 1511 C C . THR B 1 9 ? -14.523 -12.453 11.844 1 83.62 9 THR B C 1
ATOM 1513 O O . THR B 1 9 ? -15.195 -11.742 12.602 1 83.62 9 THR B O 1
ATOM 1516 N N . ASN B 1 10 ? -13.672 -12.992 12.68 1 87.25 10 ASN B N 1
ATOM 1517 C CA . ASN B 1 10 ? -12.977 -12.531 13.875 1 87.25 10 ASN B CA 1
ATOM 1518 C C . ASN B 1 10 ? -11.984 -11.414 13.562 1 87.25 10 ASN B C 1
ATOM 1520 O O . ASN B 1 10 ? -11.062 -11.164 14.336 1 87.25 10 ASN B O 1
ATOM 1524 N N . LEU B 1 11 ? -12.266 -10.734 12.359 1 95.38 11 LEU B N 1
ATOM 1525 C CA . LEU B 1 11 ? -11.359 -9.656 11.992 1 95.38 11 LEU B CA 1
ATOM 1526 C C . LEU B 1 11 ? -11.914 -8.305 12.414 1 95.38 11 LEU B C 1
ATOM 1528 O O . LEU B 1 11 ? -13.1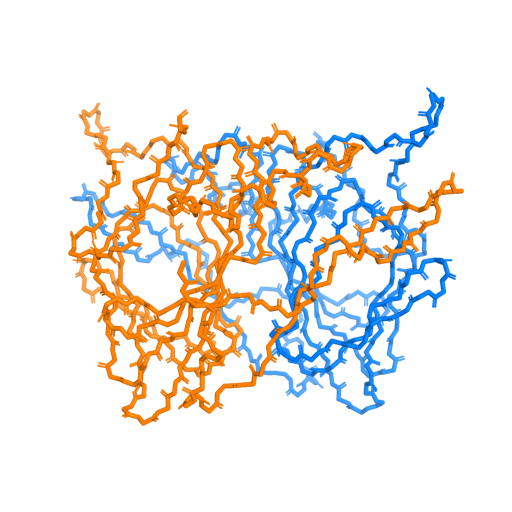25 -8.078 12.359 1 95.38 11 LEU B O 1
ATOM 1532 N N . PRO B 1 12 ? -11.102 -7.438 12.906 1 93.88 12 PRO B N 1
ATOM 1533 C CA . PRO B 1 12 ? -11.586 -6.105 13.289 1 93.88 12 PRO B CA 1
ATOM 1534 C C . PRO B 1 12 ? -12.078 -5.293 12.094 1 93.88 12 PRO B C 1
ATOM 1536 O O . PRO B 1 12 ? -11.547 -5.43 10.984 1 93.88 12 PRO B O 1
ATOM 1539 N N . PRO B 1 13 ? -13.117 -4.461 12.336 1 94.38 13 PRO B N 1
ATOM 1540 C CA . PRO B 1 13 ? -13.492 -3.537 11.258 1 94.38 13 PRO B CA 1
ATOM 1541 C C . PRO B 1 13 ? -12.375 -2.555 10.906 1 94.38 13 PRO B C 1
ATOM 1543 O O . PRO B 1 13 ? -11.562 -2.211 11.766 1 94.38 13 PRO B O 1
ATOM 1546 N N . ILE B 1 14 ? -12.289 -2.191 9.648 1 96.38 14 ILE B N 1
ATOM 1547 C CA . ILE B 1 14 ? -11.289 -1.211 9.234 1 96.38 14 ILE B CA 1
ATOM 1548 C C . ILE B 1 14 ? -11.977 -0.046 8.523 1 96.38 14 ILE B C 1
ATOM 1550 O O . ILE B 1 14 ? -13.055 -0.206 7.953 1 96.38 14 ILE B O 1
ATOM 1554 N N . ASN B 1 15 ? -11.328 1.142 8.594 1 98.12 15 ASN B N 1
ATOM 1555 C CA . ASN B 1 15 ? -11.836 2.361 7.977 1 98.12 15 ASN B CA 1
ATOM 1556 C C . ASN B 1 15 ? -10.844 2.939 6.973 1 98.12 15 ASN B C 1
ATOM 1558 O O . ASN B 1 15 ? -9.641 2.668 7.051 1 98.12 15 ASN B O 1
ATOM 1562 N N . ARG B 1 16 ? -11.367 3.641 6.031 1 98.44 16 ARG B N 1
ATOM 1563 C CA . ARG B 1 16 ? -10.625 4.445 5.066 1 98.44 16 ARG B CA 1
ATOM 1564 C C . ARG B 1 16 ? -10.906 5.934 5.27 1 98.44 16 ARG B C 1
ATOM 1566 O O . ARG B 1 16 ? -12.055 6.367 5.207 1 98.44 16 ARG B O 1
ATOM 1573 N N . PHE B 1 17 ? -9.898 6.695 5.562 1 98.81 17 PHE B N 1
ATOM 1574 C CA . PHE B 1 17 ? -10.023 8.133 5.785 1 98.81 17 PHE B CA 1
ATOM 1575 C C . PHE B 1 17 ? -9.445 8.914 4.609 1 98.81 17 PHE B C 1
ATOM 1577 O O . PHE B 1 17 ? -8.242 8.867 4.359 1 98.81 17 PHE B O 1
ATOM 1584 N N . ILE B 1 18 ? -10.305 9.656 3.924 1 98.88 18 ILE B N 1
ATOM 1585 C CA . ILE B 1 18 ? -9.906 10.422 2.746 1 98.88 18 ILE B CA 1
ATOM 1586 C C . ILE B 1 18 ? -9.688 11.883 3.125 1 98.88 18 ILE B C 1
ATOM 1588 O O . ILE B 1 18 ? -10.562 12.516 3.723 1 98.88 18 ILE B O 1
ATOM 1592 N N . THR B 1 19 ? -8.508 12.422 2.801 1 98.81 19 THR B N 1
ATOM 1593 C CA . THR B 1 19 ? -8.25 13.828 3.082 1 98.81 19 THR B CA 1
ATOM 1594 C C . THR B 1 19 ? -8.516 14.68 1.85 1 98.81 19 THR B C 1
ATOM 1596 O O . THR B 1 19 ? -8.539 14.18 0.726 1 98.81 19 THR B O 1
ATOM 1599 N N . THR B 1 20 ? -8.766 15.906 2.078 1 97.88 20 THR B N 1
ATOM 1600 C CA . THR B 1 20 ? -8.961 16.922 1.055 1 97.88 20 THR B CA 1
ATOM 1601 C C . THR B 1 20 ? -8.688 18.312 1.615 1 97.88 20 THR B C 1
ATOM 1603 O O . THR B 1 20 ? -8.07 18.453 2.674 1 97.88 20 THR B O 1
ATOM 1606 N N . HIS B 1 21 ? -8.969 19.328 0.82 1 96.88 21 HIS B N 1
ATOM 1607 C CA . HIS B 1 21 ? -8.773 20.703 1.255 1 96.88 21 HIS B CA 1
ATOM 1608 C C . HIS B 1 21 ? -10.094 21.453 1.333 1 96.88 21 HIS B C 1
ATOM 1610 O O . HIS B 1 21 ? -10.992 21.219 0.523 1 96.88 21 HIS B O 1
ATOM 1616 N N . ASN B 1 22 ? -10.172 22.328 2.307 1 94.75 22 ASN B N 1
ATOM 1617 C CA . ASN B 1 22 ? -11.281 23.266 2.277 1 94.75 22 ASN B CA 1
ATOM 1618 C C . ASN B 1 22 ? -10.969 24.484 1.401 1 94.75 22 ASN B C 1
ATOM 1620 O O . ASN B 1 22 ? -9.914 24.531 0.757 1 94.75 22 ASN B O 1
ATOM 1624 N N . GLU B 1 23 ? -11.844 25.438 1.361 1 91.06 23 GLU B N 1
ATOM 1625 C CA . GLU B 1 23 ? -11.727 26.578 0.454 1 91.06 23 GLU B CA 1
ATOM 1626 C C . GLU B 1 23 ? -10.516 27.438 0.801 1 91.06 23 GLU B C 1
ATOM 1628 O O . GLU B 1 23 ? -10 28.156 -0.049 1 91.06 23 GLU B O 1
ATOM 1633 N N . LYS B 1 24 ? -10.086 27.359 2.045 1 92.06 24 LYS B N 1
ATOM 1634 C CA . LYS B 1 24 ? -8.961 28.188 2.502 1 92.06 24 LYS B CA 1
ATOM 1635 C C . LYS B 1 24 ? -7.637 27.453 2.307 1 92.06 24 LYS B C 1
ATOM 1637 O O . LYS B 1 24 ? -6.578 27.969 2.682 1 92.06 24 LYS B O 1
ATOM 1642 N N . GLY B 1 25 ? -7.688 26.219 1.844 1 93.25 25 GLY B N 1
ATOM 1643 C CA . GLY B 1 25 ? -6.473 25.469 1.57 1 93.25 25 GLY B CA 1
ATOM 1644 C C . GLY B 1 25 ? -5.992 24.656 2.756 1 93.25 25 GLY B C 1
ATOM 1645 O O . GLY B 1 25 ? -4.898 24.094 2.725 1 93.25 25 GLY B O 1
ATOM 1646 N N . LYS B 1 26 ? -6.852 24.609 3.75 1 96.44 26 LYS B N 1
ATOM 1647 C CA . LYS B 1 26 ? -6.523 23.766 4.891 1 96.44 26 LYS B CA 1
ATOM 1648 C C . LYS B 1 26 ? -6.945 22.312 4.637 1 96.44 26 LYS B C 1
ATOM 1650 O O . LYS B 1 26 ? -7.984 22.062 4.023 1 96.44 26 LYS B O 1
ATOM 1655 N N . ALA B 1 27 ? -6.125 21.406 5.172 1 98.31 27 ALA B N 1
ATOM 1656 C CA . ALA B 1 27 ? -6.449 19.984 5.055 1 98.31 27 ALA B CA 1
ATOM 1657 C C . ALA B 1 27 ? -7.629 19.625 5.949 1 98.31 27 ALA B C 1
ATOM 1659 O O . ALA B 1 27 ? -7.652 19.969 7.133 1 98.31 27 ALA B O 1
ATOM 1660 N N . ILE B 1 28 ? -8.555 18.922 5.375 1 98.56 28 ILE B N 1
ATOM 1661 C CA . ILE B 1 28 ? -9.695 18.391 6.105 1 98.56 28 ILE B CA 1
ATOM 1662 C C . ILE B 1 28 ? -9.984 16.953 5.645 1 98.56 28 ILE B C 1
ATOM 1664 O O . ILE B 1 28 ? -9.367 16.469 4.691 1 98.56 28 ILE B O 1
ATOM 1668 N N . PHE B 1 29 ? -10.859 16.297 6.363 1 98.75 29 PHE B N 1
ATOM 1669 C CA . PHE B 1 29 ? -11.297 14.977 5.918 1 98.75 29 PHE B CA 1
ATOM 1670 C C . PHE B 1 29 ? -12.508 15.094 4.992 1 98.75 29 PHE B C 1
ATOM 1672 O O . PHE B 1 29 ? -13.398 15.906 5.23 1 98.75 29 PHE B O 1
ATOM 1679 N N . SER B 1 30 ? -12.453 14.328 3.92 1 98.12 30 SER B N 1
ATOM 1680 C CA . SER B 1 30 ? -13.594 14.266 3.004 1 98.12 30 SER B CA 1
ATOM 1681 C C . SER B 1 30 ? -14.758 13.508 3.619 1 98.12 30 SER B C 1
ATOM 1683 O O . SER B 1 30 ? -14.562 12.484 4.281 1 98.12 30 SER B O 1
ATOM 1685 N N . ASP B 1 31 ? -15.898 13.961 3.4 1 96.06 31 ASP B N 1
ATOM 1686 C CA . ASP B 1 31 ? -17.094 13.273 3.857 1 96.06 31 ASP B CA 1
ATOM 1687 C C . ASP B 1 31 ? -17.906 12.734 2.68 1 96.06 31 ASP B C 1
ATOM 1689 O O . ASP B 1 31 ? -19.078 12.367 2.834 1 96.06 31 ASP B O 1
ATOM 1693 N N . GLN B 1 32 ? -17.344 12.664 1.539 1 95.5 32 GLN B N 1
ATOM 1694 C CA . GLN B 1 32 ? -18.047 12.273 0.318 1 95.5 32 GLN B CA 1
ATOM 1695 C C . GLN B 1 32 ? -18.312 10.773 0.299 1 95.5 32 GLN B C 1
ATOM 1697 O O . GLN B 1 32 ? -19.156 10.297 -0.473 1 95.5 32 GLN B O 1
ATOM 1702 N N . THR B 1 33 ? -17.578 10.031 1.036 1 94.81 33 THR B N 1
ATOM 1703 C CA . THR B 1 33 ? -17.703 8.586 1.132 1 94.81 33 THR B CA 1
ATOM 1704 C C . THR B 1 33 ? -17.672 8.133 2.59 1 94.81 33 THR B C 1
ATOM 1706 O O . THR B 1 33 ? -16.844 8.609 3.369 1 94.81 33 THR B O 1
ATOM 1709 N N . PRO B 1 34 ? -18.594 7.184 2.984 1 95.38 34 PRO B N 1
ATOM 1710 C CA . PRO B 1 34 ? -18.469 6.656 4.344 1 95.38 34 PRO B CA 1
ATOM 1711 C C . PRO B 1 34 ? -17.078 6.09 4.633 1 95.38 34 PRO B C 1
ATOM 1713 O O . PRO B 1 34 ? -16.438 5.52 3.742 1 95.38 34 PRO B O 1
ATOM 1716 N N . GLU B 1 35 ? -16.594 6.246 5.863 1 97.44 35 GLU B N 1
ATOM 1717 C CA . GLU B 1 35 ? -15.258 5.793 6.242 1 97.44 35 GLU B CA 1
ATOM 1718 C C . GLU B 1 35 ? -15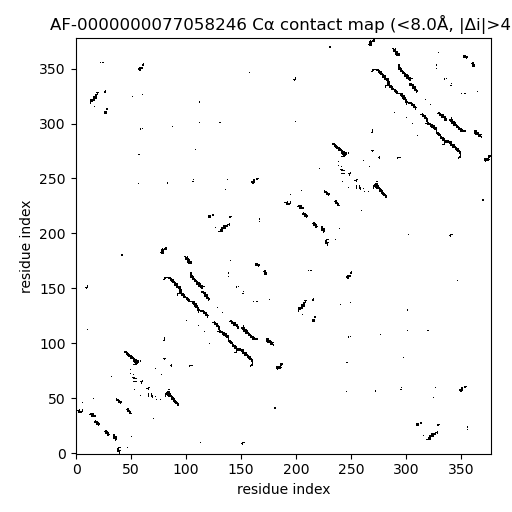.188 4.27 6.305 1 97.44 35 GLU B C 1
ATOM 1720 O O . GLU B 1 35 ? -14.133 3.68 6.055 1 97.44 35 GLU B O 1
ATOM 1725 N N . ALA B 1 36 ? -16.312 3.67 6.672 1 96.06 36 ALA B N 1
ATOM 1726 C CA . ALA B 1 36 ? -16.344 2.209 6.668 1 96.06 36 ALA B CA 1
ATOM 1727 C C . ALA B 1 36 ? -16.297 1.664 5.242 1 96.06 36 ALA B C 1
ATOM 1729 O O . ALA B 1 36 ? -16.891 2.236 4.328 1 96.06 36 ALA B O 1
ATOM 1730 N N . LEU B 1 37 ? -15.602 0.556 5.059 1 94.81 37 LEU B N 1
ATOM 1731 C CA . LEU B 1 37 ? -15.508 -0.049 3.734 1 94.81 37 LEU B CA 1
ATOM 1732 C C . LEU B 1 37 ? -16.75 -0.877 3.428 1 94.81 37 LEU B C 1
ATOM 1734 O O . LEU B 1 37 ? -17.328 -1.498 4.324 1 94.81 37 LEU B O 1
ATOM 1738 N N . ASP B 1 38 ? -17.094 -0.838 2.164 1 92.12 38 ASP B N 1
ATOM 1739 C CA . ASP B 1 38 ? -18.078 -1.785 1.671 1 92.12 38 ASP B CA 1
ATOM 1740 C C . ASP B 1 38 ? -17.438 -3.105 1.267 1 92.12 38 ASP B C 1
ATOM 1742 O O . ASP B 1 38 ? -16.469 -3.119 0.498 1 92.12 38 ASP B O 1
ATOM 1746 N N . TRP B 1 39 ? -18.016 -4.145 1.799 1 93.81 39 TRP B N 1
ATOM 1747 C CA . TRP B 1 39 ? -17.453 -5.465 1.53 1 93.81 39 TRP B CA 1
ATOM 1748 C C . TRP B 1 39 ? -18.406 -6.297 0.68 1 93.81 39 TRP B C 1
ATOM 1750 O O . TRP B 1 39 ? -19.641 -6.184 0.815 1 93.81 39 TRP B O 1
ATOM 1760 N N . SER B 1 40 ? -17.766 -7.09 -0.153 1 91.12 40 SER B N 1
ATOM 1761 C CA . SER B 1 40 ? -18.484 -8.133 -0.88 1 91.12 40 SER B CA 1
ATOM 1762 C C . SER B 1 40 ? -17.859 -9.5 -0.655 1 91.12 40 SER B C 1
ATOM 1764 O O . SER B 1 40 ? -16.641 -9.602 -0.44 1 91.12 40 SER B O 1
ATOM 1766 N N . ARG B 1 41 ? -18.703 -10.492 -0.671 1 91.38 41 ARG B N 1
ATOM 1767 C CA . ARG B 1 41 ? -18.188 -11.852 -0.559 1 91.38 41 ARG B CA 1
ATOM 1768 C C . ARG B 1 41 ? -18.109 -12.523 -1.925 1 91.38 41 ARG B C 1
ATOM 1770 O O . ARG B 1 41 ? -19.109 -12.547 -2.664 1 91.38 41 ARG B O 1
ATOM 1777 N N . LEU B 1 42 ? -17 -13.008 -2.188 1 88.5 42 LEU B N 1
ATOM 1778 C CA . LEU B 1 42 ? -16.812 -13.758 -3.424 1 88.5 42 LEU B CA 1
ATOM 1779 C C . LEU B 1 42 ? -17.406 -15.156 -3.307 1 88.5 42 LEU B C 1
ATOM 1781 O O . LEU B 1 42 ? -17.719 -15.609 -2.203 1 88.5 42 LEU B O 1
ATOM 1785 N N . PRO B 1 43 ? -17.578 -15.828 -4.41 1 86.06 43 PRO B N 1
ATOM 1786 C CA . PRO B 1 43 ? -18.156 -17.172 -4.383 1 86.06 43 PRO B CA 1
ATOM 1787 C C . PRO B 1 43 ? -17.344 -18.141 -3.529 1 86.06 43 PRO B C 1
ATOM 1789 O O . PRO B 1 43 ? -17.906 -19.062 -2.932 1 86.06 43 PRO B O 1
ATOM 1792 N N . ASN B 1 44 ? -16.125 -17.906 -3.381 1 87.25 44 ASN B N 1
ATOM 1793 C CA . ASN B 1 44 ? -15.281 -18.812 -2.598 1 87.25 44 ASN B CA 1
ATOM 1794 C C . ASN B 1 44 ? -15.281 -18.438 -1.119 1 87.25 44 ASN B C 1
ATOM 1796 O O . ASN B 1 44 ? -14.539 -19.031 -0.326 1 87.25 44 ASN B O 1
ATOM 1800 N N . GLY B 1 45 ? -16.031 -17.406 -0.795 1 90.69 45 GLY B N 1
ATOM 1801 C CA . GLY B 1 45 ? -16.203 -17.031 0.596 1 90.69 45 GLY B CA 1
ATOM 1802 C C . GLY B 1 45 ? -15.297 -15.875 1.012 1 90.69 45 GLY B C 1
ATOM 1803 O O . GLY B 1 45 ? -15.492 -15.289 2.078 1 90.69 45 GLY B O 1
ATOM 1804 N N . ALA B 1 46 ? -14.352 -15.562 0.196 1 94.06 46 ALA B N 1
ATOM 1805 C CA . ALA B 1 46 ? -13.422 -14.484 0.534 1 94.06 46 ALA B CA 1
ATOM 1806 C C . ALA B 1 46 ? -14.133 -13.133 0.531 1 94.06 46 ALA B C 1
ATOM 1808 O O . ALA B 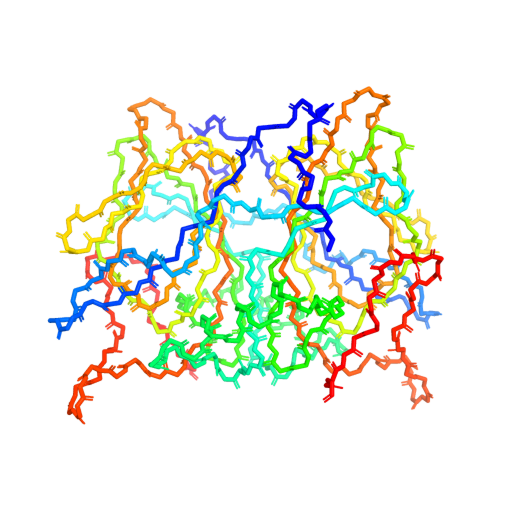1 46 ? -15.039 -12.898 -0.269 1 94.06 46 ALA B O 1
ATOM 1809 N N . GLY B 1 47 ? -13.82 -12.305 1.511 1 95 47 GLY B N 1
ATOM 1810 C CA . GLY B 1 47 ? -14.273 -10.922 1.484 1 95 47 GLY B CA 1
ATOM 1811 C C . GLY B 1 47 ? -13.422 -10.031 0.6 1 95 47 GLY B C 1
ATOM 1812 O O . GLY B 1 47 ? -12.195 -10.156 0.58 1 95 47 GLY B O 1
ATOM 1813 N N . PHE B 1 48 ? -14.07 -9.188 -0.092 1 95.12 48 PHE B N 1
ATOM 1814 C CA . PHE B 1 48 ? -13.414 -8.289 -1.033 1 95.12 48 PHE B CA 1
ATOM 1815 C C . PHE B 1 48 ? -13.906 -6.859 -0.859 1 95.12 48 PHE B C 1
ATOM 1817 O O . PHE B 1 48 ? -15.117 -6.617 -0.847 1 95.12 48 PHE B O 1
ATOM 1824 N N . ALA B 1 49 ? -12.977 -5.91 -0.676 1 95.94 49 ALA B N 1
ATOM 1825 C CA . ALA B 1 49 ? -13.352 -4.5 -0.56 1 95.94 49 ALA B CA 1
ATOM 1826 C C . ALA B 1 49 ? -12.398 -3.615 -1.361 1 95.94 49 ALA B C 1
ATOM 1828 O O . ALA B 1 49 ? -11.188 -3.838 -1.361 1 95.94 49 ALA B O 1
ATOM 1829 N N . LEU B 1 50 ? -12.992 -2.668 -2.115 1 96.81 50 LEU B N 1
ATOM 1830 C CA . LEU B 1 50 ? -12.211 -1.648 -2.809 1 96.81 50 LEU B CA 1
ATOM 1831 C C . LEU B 1 50 ? -11.938 -0.46 -1.894 1 96.81 50 LEU B C 1
ATOM 1833 O O . LEU B 1 50 ? -12.844 0.313 -1.579 1 96.81 50 LEU B O 1
ATOM 1837 N N . GLY B 1 51 ? -10.711 -0.301 -1.521 1 98 51 GLY B N 1
ATOM 1838 C CA . GLY B 1 51 ? -10.336 0.767 -0.606 1 98 51 GLY B CA 1
ATOM 1839 C C . GLY B 1 51 ? -10.242 2.123 -1.28 1 98 51 GLY B C 1
ATOM 1840 O O . GLY B 1 51 ? -10.594 3.143 -0.686 1 98 51 GLY B O 1
ATOM 1841 N N . TYR B 1 52 ? -9.688 2.143 -2.496 1 98.5 52 TYR B N 1
ATOM 1842 C CA . TYR B 1 52 ? -9.531 3.348 -3.303 1 98.5 52 TYR B CA 1
ATOM 1843 C C . TYR B 1 52 ? -8.992 3.008 -4.688 1 98.5 52 TYR B C 1
ATOM 1845 O O . TYR B 1 52 ? -8.562 1.878 -4.934 1 98.5 52 TYR B O 1
ATOM 1853 N N . THR B 1 53 ? -9.078 3.891 -5.598 1 97.94 53 THR B N 1
ATOM 1854 C CA . THR B 1 53 ? -8.492 3.654 -6.91 1 97.94 53 THR B CA 1
ATOM 1855 C C . THR B 1 53 ? -8.242 4.973 -7.637 1 97.94 53 THR B C 1
ATOM 1857 O O . THR B 1 53 ? -8.844 5.992 -7.309 1 97.94 53 THR B O 1
ATOM 1860 N N . THR B 1 54 ? -7.289 4.961 -8.508 1 97.75 54 THR B N 1
ATOM 1861 C CA . THR B 1 54 ? -7.051 6.012 -9.492 1 97.75 54 THR B CA 1
ATOM 1862 C C . THR B 1 54 ? -7.074 5.445 -10.906 1 97.75 54 THR B C 1
ATOM 1864 O O . THR B 1 54 ? -7.008 4.227 -11.094 1 97.75 54 THR B O 1
ATOM 1867 N N . GLU B 1 55 ? -7.176 6.316 -11.906 1 96.38 55 GLU B N 1
ATOM 1868 C CA . GLU B 1 55 ? -7.184 5.832 -13.281 1 96.38 55 GLU B CA 1
ATOM 1869 C C . GLU B 1 55 ? -6.207 6.621 -14.148 1 96.38 55 GLU B C 1
ATOM 1871 O O . GLU B 1 55 ? -6.266 6.551 -15.383 1 96.38 55 GLU B O 1
ATOM 1876 N N . GLN B 1 56 ? -5.43 7.367 -13.461 1 96.12 56 GLN B N 1
ATOM 1877 C CA . GLN B 1 56 ? -4.426 8.148 -14.18 1 96.12 56 GLN B CA 1
ATOM 1878 C C . GLN B 1 56 ? -3.156 8.305 -13.352 1 96.12 56 GLN B C 1
ATOM 1880 O O . GLN B 1 56 ? -3.211 8.344 -12.125 1 96.12 56 GLN B O 1
ATOM 1885 N N . PHE B 1 57 ? -2.031 8.422 -14.031 1 96.88 57 PHE B N 1
ATOM 1886 C CA . PHE B 1 57 ? -0.728 8.703 -13.438 1 96.88 57 PHE B CA 1
ATOM 1887 C C . PHE B 1 57 ? -0.033 9.836 -14.18 1 96.88 57 PHE B C 1
ATOM 1889 O O . PHE B 1 57 ? 0.055 9.82 -15.406 1 96.88 57 PHE B O 1
ATOM 1896 N N . PRO B 1 58 ? 0.509 10.914 -13.625 1 97.25 58 PRO B N 1
ATOM 1897 C CA . PRO B 1 58 ? 0.333 11.102 -12.18 1 97.25 58 PRO B CA 1
ATOM 1898 C C . PRO B 1 58 ? -1.13 11.281 -11.781 1 97.25 58 PRO B C 1
ATOM 1900 O O . PRO B 1 58 ? -1.944 11.727 -12.602 1 97.25 58 PRO B O 1
ATOM 1903 N N . ALA B 1 59 ? -1.437 10.898 -10.508 1 98.06 59 ALA B N 1
ATOM 1904 C CA . ALA B 1 59 ? -2.805 11.047 -10.016 1 98.06 59 ALA B CA 1
ATOM 1905 C C . ALA B 1 59 ? -3.262 12.5 -10.086 1 98.06 59 ALA B C 1
ATOM 1907 O O . ALA B 1 59 ? -2.488 13.414 -9.797 1 98.06 59 ALA B O 1
ATOM 1908 N N . ASN B 1 60 ? -4.473 12.695 -10.508 1 97.25 60 ASN B N 1
ATOM 1909 C CA . ASN B 1 60 ? -5.078 14.023 -10.516 1 97.25 60 ASN B CA 1
ATOM 1910 C C . ASN B 1 60 ? -6.027 14.219 -9.336 1 97.25 60 ASN B C 1
ATOM 1912 O O . ASN B 1 60 ? -7.125 13.664 -9.32 1 97.25 60 ASN B O 1
ATOM 1916 N N . LEU B 1 61 ? -5.605 15.078 -8.438 1 97.44 61 LEU B N 1
ATOM 1917 C CA . LEU B 1 61 ? -6.355 15.25 -7.195 1 97.44 61 LEU B CA 1
ATOM 1918 C C . LEU B 1 61 ? -7.207 16.516 -7.242 1 97.44 61 LEU B C 1
ATOM 1920 O O . LEU B 1 61 ? -8 16.766 -6.332 1 97.44 61 LEU B O 1
ATOM 1924 N N . ASN B 1 62 ? -7.031 17.297 -8.25 1 95.69 62 ASN B N 1
ATOM 1925 C CA . ASN B 1 62 ? -7.75 18.562 -8.367 1 95.69 62 ASN B CA 1
ATOM 1926 C C . ASN B 1 62 ? -9.227 18.328 -8.664 1 95.69 62 ASN B C 1
ATOM 1928 O O . ASN B 1 62 ? -9.578 17.438 -9.438 1 95.69 62 ASN B O 1
ATOM 1932 N N . ASN B 1 63 ? -10.086 19.156 -8.008 1 94 63 ASN B N 1
ATOM 1933 C CA . ASN B 1 63 ? -11.539 19.094 -8.156 1 94 63 ASN B CA 1
ATOM 1934 C C . ASN B 1 63 ? -12.086 17.734 -7.758 1 94 63 ASN B C 1
ATOM 1936 O O . ASN B 1 63 ? -13.07 17.266 -8.336 1 94 63 ASN B O 1
ATOM 1940 N N . ASP B 1 64 ? -11.375 17 -6.938 1 96 64 ASP B N 1
ATOM 1941 C CA . ASP B 1 64 ? -11.75 15.688 -6.418 1 96 64 ASP B CA 1
ATOM 1942 C C . ASP B 1 64 ? -11.984 14.688 -7.551 1 96 64 ASP B C 1
ATOM 1944 O O . ASP B 1 64 ? -12.891 13.859 -7.477 1 96 64 ASP B O 1
ATOM 1948 N N . ASN B 1 65 ? -11.172 14.914 -8.617 1 96 65 ASN B N 1
ATOM 1949 C CA . ASN B 1 65 ? -11.281 14.023 -9.758 1 96 65 ASN B CA 1
ATOM 1950 C C . ASN B 1 65 ? -11.094 12.562 -9.352 1 96 65 ASN B C 1
ATOM 1952 O O . ASN B 1 65 ? -11.852 11.688 -9.773 1 96 65 ASN B O 1
ATOM 1956 N N . ASP B 1 66 ? -10.156 12.273 -8.562 1 97.69 66 ASP B N 1
ATOM 1957 C CA . ASP B 1 66 ? -9.867 10.922 -8.109 1 97.69 66 ASP B CA 1
ATOM 1958 C C . ASP B 1 66 ? -10.984 10.383 -7.223 1 97.69 66 ASP B C 1
ATOM 1960 O O . ASP B 1 66 ? -11.336 9.203 -7.305 1 97.69 66 ASP B O 1
ATOM 1964 N N . VAL B 1 67 ? -11.555 11.227 -6.395 1 97.69 67 VAL B N 1
ATOM 1965 C CA . VAL B 1 67 ? -12.656 10.812 -5.527 1 97.69 67 VAL B CA 1
ATOM 1966 C C . VAL B 1 67 ? -13.852 10.406 -6.379 1 97.69 67 VAL B C 1
ATOM 1968 O O . VAL B 1 67 ? -14.477 9.367 -6.129 1 97.69 67 VAL B O 1
ATOM 1971 N N . SER B 1 68 ? -14.125 11.258 -7.391 1 96.12 68 SER B N 1
ATOM 1972 C CA . SER B 1 68 ? -15.227 10.945 -8.297 1 96.12 68 SER B CA 1
ATOM 1973 C C . SER B 1 68 ? -14.984 9.633 -9.023 1 96.12 68 SER B C 1
ATOM 1975 O O . SER B 1 68 ? -15.898 8.812 -9.164 1 96.12 68 SER B O 1
ATOM 1977 N N . THR B 1 69 ? -13.82 9.461 -9.484 1 95.69 69 THR B N 1
ATOM 1978 C CA . THR B 1 69 ? -13.438 8.219 -10.141 1 95.69 69 THR B CA 1
ATOM 1979 C C . THR B 1 69 ? -13.648 7.027 -9.211 1 95.69 69 THR B C 1
ATOM 1981 O O . THR B 1 69 ? -14.281 6.043 -9.594 1 95.69 69 THR B O 1
ATOM 1984 N N . TYR B 1 70 ? -13.172 7.105 -8.047 1 97.31 70 TYR B N 1
ATOM 1985 C CA . TYR B 1 70 ? -13.305 6.055 -7.043 1 97.31 70 TYR B CA 1
ATOM 1986 C C . TYR B 1 70 ? -14.773 5.73 -6.785 1 97.31 70 TYR B C 1
ATOM 1988 O O . TYR B 1 70 ? -15.164 4.562 -6.793 1 97.31 70 TYR B O 1
ATOM 1996 N N . GLN B 1 71 ? -15.562 6.727 -6.617 1 95.75 71 GLN B N 1
ATOM 1997 C CA . GLN B 1 71 ? -16.984 6.527 -6.336 1 95.75 71 GLN B CA 1
ATOM 1998 C C . GLN B 1 71 ? -17.672 5.793 -7.48 1 95.75 71 GLN B C 1
ATOM 2000 O O . GLN B 1 71 ? -18.547 4.953 -7.25 1 95.75 71 GLN B O 1
ATOM 2005 N N . SER B 1 72 ? -17.281 6.125 -8.688 1 94.94 72 SER B N 1
ATOM 2006 C CA . SER B 1 72 ? -17.859 5.434 -9.836 1 94.94 72 SER B CA 1
ATOM 2007 C C . SER B 1 72 ? -17.531 3.945 -9.805 1 94.94 72 SER B C 1
ATOM 2009 O O . SER B 1 72 ? -18.359 3.117 -10.195 1 94.94 72 SER B O 1
ATOM 2011 N N . TYR B 1 73 ? -16.375 3.584 -9.289 1 93.75 73 TYR B N 1
ATOM 2012 C CA . TYR B 1 73 ? -15.961 2.188 -9.258 1 93.75 73 TYR B CA 1
ATOM 2013 C C . TYR B 1 73 ? -16.594 1.453 -8.078 1 93.75 73 TYR B C 1
ATOM 2015 O O . TYR B 1 73 ? -16.594 0.22 -8.039 1 93.75 73 TYR B O 1
ATOM 2023 N N . LEU B 1 74 ? -17.047 2.178 -7.039 1 92.31 74 LEU B N 1
ATOM 2024 C CA . LEU B 1 74 ? -17.781 1.525 -5.961 1 92.31 74 LEU B CA 1
ATOM 2025 C C . LEU B 1 74 ? -19.109 0.983 -6.465 1 92.31 74 LEU B C 1
ATOM 2027 O O . LEU B 1 74 ? -19.594 -0.035 -5.973 1 92.31 74 LEU B O 1
ATOM 2031 N N . SER B 1 75 ? -19.641 1.651 -7.457 1 89.44 75 SER B N 1
ATOM 2032 C CA . SER B 1 75 ? -20.906 1.226 -8.031 1 89.44 75 SER B CA 1
ATOM 2033 C C . SER B 1 75 ? -20.703 0.16 -9.102 1 89.44 75 SER B C 1
ATOM 2035 O O . SER B 1 75 ? -21.516 -0.751 -9.25 1 89.44 75 SER B O 1
ATOM 2037 N N . THR B 1 76 ? -19.609 0.238 -9.844 1 88.81 76 THR B N 1
ATOM 2038 C CA . THR B 1 76 ? -19.188 -0.708 -10.875 1 88.81 76 THR B CA 1
ATOM 2039 C C . THR B 1 76 ? -17.75 -1.179 -10.633 1 88.81 76 THR B C 1
ATOM 2041 O O . THR B 1 76 ? -16.812 -0.562 -11.117 1 88.81 76 THR B O 1
ATOM 2044 N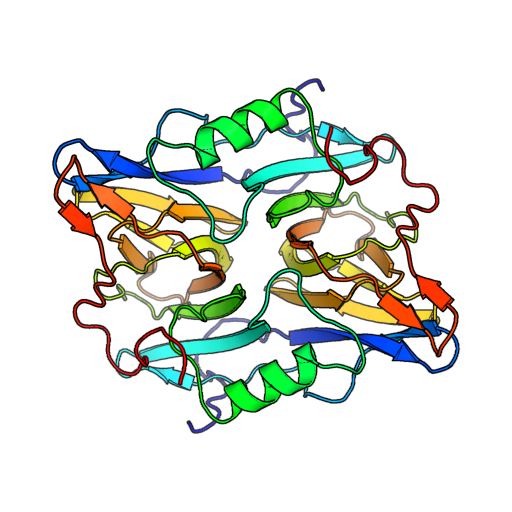 N . PRO B 1 77 ? -17.656 -2.215 -9.898 1 84.88 77 PRO B N 1
ATOM 2045 C CA . PRO B 1 77 ? -16.312 -2.623 -9.5 1 84.88 77 PRO B CA 1
ATOM 2046 C C . PRO B 1 77 ? -15.383 -2.861 -10.688 1 84.88 77 PRO B C 1
ATOM 2048 O O . PRO B 1 77 ? -15.82 -3.391 -11.711 1 84.88 77 PRO B O 1
ATOM 2051 N N . PRO B 1 78 ? -14.219 -2.414 -10.531 1 85.44 78 PRO B N 1
ATOM 2052 C CA . PRO B 1 78 ? -13.227 -2.621 -11.586 1 85.44 78 PRO B CA 1
ATOM 2053 C C . PRO B 1 78 ? -12.672 -4.043 -11.609 1 85.44 78 PRO B C 1
ATOM 2055 O O . PRO B 1 78 ? -12.953 -4.832 -10.703 1 85.44 78 PRO B O 1
ATOM 2058 N N . GLY B 1 79 ? -11.938 -4.273 -12.711 1 87.5 79 GLY B N 1
ATOM 2059 C CA . GLY B 1 79 ? -11.078 -5.449 -12.641 1 87.5 79 GLY B CA 1
ATOM 2060 C C . GLY B 1 79 ? -9.992 -5.34 -11.594 1 87.5 79 GLY B C 1
ATOM 2061 O O . GLY B 1 79 ? -10 -4.414 -10.781 1 87.5 79 GLY B O 1
ATOM 2062 N N . LEU B 1 80 ? -9.117 -6.266 -11.578 1 91.38 80 LEU B N 1
ATOM 2063 C CA . LEU B 1 80 ? -8.062 -6.285 -10.57 1 91.38 80 LEU B CA 1
ATOM 2064 C C . LEU B 1 80 ? -7.074 -5.141 -10.797 1 91.38 80 LEU B C 1
ATOM 2066 O O . LEU B 1 80 ? -6.566 -4.555 -9.836 1 91.38 80 LEU B O 1
ATOM 2070 N N . VAL B 1 81 ? -6.855 -4.883 -12.07 1 94.38 81 VAL B N 1
ATOM 2071 C CA . VAL B 1 81 ? -5.965 -3.793 -12.445 1 94.38 81 VAL B CA 1
ATOM 2072 C C . VAL B 1 81 ? -6.742 -2.727 -13.211 1 94.38 81 VAL B C 1
ATOM 2074 O O . VAL B 1 81 ? -7.57 -3.049 -14.07 1 94.38 81 VAL B O 1
ATOM 2077 N N . ILE B 1 82 ? -6.516 -1.492 -12.883 1 94.56 82 ILE B N 1
ATOM 2078 C CA . ILE B 1 82 ? -7.066 -0.37 -13.633 1 94.56 82 ILE B CA 1
ATOM 2079 C C . ILE B 1 82 ? -5.965 0.283 -14.469 1 94.56 82 ILE B C 1
ATOM 2081 O O . ILE B 1 82 ? -5.004 0.827 -13.914 1 94.56 82 ILE B O 1
ATOM 2085 N N . PRO B 1 83 ? -6.125 0.255 -15.758 1 93.5 83 PRO B N 1
ATOM 2086 C CA . PRO B 1 83 ? -5.105 0.903 -16.594 1 93.5 83 PRO B CA 1
ATOM 2087 C C . PRO B 1 83 ? -4.891 2.371 -16.219 1 93.5 83 PRO B C 1
ATOM 2089 O O . PRO B 1 83 ? -5.859 3.098 -15.984 1 93.5 83 PRO B O 1
ATOM 2092 N N . GLY B 1 84 ? -3.627 2.732 -16.094 1 94.94 84 GLY B N 1
ATOM 2093 C CA . GLY B 1 84 ? -3.283 4.125 -15.859 1 94.94 84 GLY B CA 1
ATOM 2094 C C . GLY B 1 84 ? -3.318 4.516 -14.391 1 94.94 84 GLY B C 1
ATOM 2095 O O . GLY B 1 84 ? -2.984 5.645 -14.039 1 94.94 84 GLY B O 1
ATOM 2096 N N . GLY B 1 85 ? -3.684 3.592 -13.562 1 96.56 85 GLY B N 1
ATOM 2097 C CA . GLY B 1 85 ? -3.812 3.994 -12.172 1 96.56 85 GLY B CA 1
ATOM 2098 C C . GLY B 1 85 ? -3.422 2.902 -11.195 1 96.56 85 GLY B C 1
ATOM 2099 O O . GLY B 1 85 ? -2.627 2.02 -11.523 1 96.56 85 GLY B O 1
ATOM 2100 N N . THR B 1 86 ? -3.861 3.121 -9.938 1 98.12 86 THR B N 1
ATOM 2101 C CA . THR B 1 86 ? -3.602 2.182 -8.852 1 98.12 86 THR B CA 1
ATOM 2102 C C . THR B 1 86 ? -4.91 1.701 -8.227 1 98.12 86 THR B C 1
ATOM 2104 O O . THR B 1 86 ? -5.941 2.365 -8.352 1 98.12 86 THR B O 1
ATOM 2107 N N . VAL B 1 87 ? -4.871 0.546 -7.691 1 98.06 87 VAL B N 1
ATOM 2108 C CA . VAL B 1 87 ? -6.004 -0.031 -6.977 1 98.06 87 VAL B CA 1
ATOM 2109 C C . VAL B 1 87 ? -5.582 -0.417 -5.562 1 98.06 87 VAL B C 1
ATOM 2111 O O . VAL B 1 87 ? -4.617 -1.16 -5.375 1 98.06 87 VAL B O 1
ATOM 2114 N N . LEU B 1 88 ? -6.227 0.137 -4.574 1 98.69 88 LEU B N 1
ATOM 2115 C CA . LEU B 1 88 ? -6.133 -0.306 -3.186 1 98.69 88 LEU B CA 1
ATOM 2116 C C . LEU B 1 88 ? -7.227 -1.316 -2.861 1 98.69 88 LEU B C 1
ATOM 2118 O O . LEU B 1 88 ? -8.414 -0.983 -2.893 1 98.69 88 LEU B O 1
ATOM 2122 N N . ARG B 1 89 ? -6.809 -2.553 -2.527 1 98.06 89 ARG B N 1
ATOM 2123 C CA . ARG B 1 89 ? -7.754 -3.645 -2.326 1 98.06 89 ARG B CA 1
ATOM 2124 C C . ARG B 1 89 ? -7.5 -4.355 -1.002 1 98.06 89 ARG B C 1
ATOM 2126 O O . ARG B 1 89 ? -6.348 -4.578 -0.623 1 98.06 89 ARG B O 1
ATOM 2133 N N . PHE B 1 90 ? -8.602 -4.691 -0.341 1 98.12 90 PHE B N 1
ATOM 2134 C CA . PHE B 1 90 ? -8.539 -5.539 0.844 1 98.12 90 PHE B CA 1
ATOM 2135 C C . PHE B 1 90 ? -9.18 -6.895 0.576 1 98.12 90 PHE B C 1
ATOM 2137 O O . PHE B 1 90 ? -10.219 -6.977 -0.078 1 98.12 90 PHE B O 1
ATOM 2144 N N . VAL B 1 91 ? -8.57 -7.957 1.045 1 97.62 91 VAL B N 1
ATOM 2145 C CA . VAL B 1 91 ? -9.102 -9.305 0.901 1 97.62 91 VAL B CA 1
ATOM 2146 C C . VAL B 1 91 ? -9.094 -10.016 2.254 1 97.62 91 VAL B C 1
ATOM 2148 O O . VAL B 1 91 ? -8.047 -10.125 2.895 1 97.62 91 VAL B O 1
ATOM 2151 N N . ASP B 1 92 ? -10.25 -10.406 2.711 1 98 92 ASP B N 1
ATOM 2152 C CA . ASP B 1 92 ? -10.383 -11.297 3.855 1 98 92 ASP B CA 1
ATOM 2153 C C . ASP B 1 92 ? -10.383 -12.758 3.41 1 98 92 ASP B C 1
ATOM 2155 O O . ASP B 1 92 ? -11.258 -13.18 2.645 1 98 92 ASP B O 1
ATOM 2159 N N . CYS B 1 93 ? -9.477 -13.523 3.896 1 98 93 CYS B N 1
ATOM 2160 C CA . CYS B 1 93 ? -9.266 -14.906 3.484 1 98 93 CYS B CA 1
ATOM 2161 C C . CYS B 1 93 ? -9.836 -15.875 4.516 1 98 93 CYS B C 1
ATOM 2163 O O . CYS B 1 93 ? -9.367 -15.922 5.652 1 98 93 CYS B O 1
ATOM 2165 N N . PRO B 1 94 ? -10.766 -16.734 4.156 1 97.44 94 PRO B N 1
ATOM 2166 C CA . PRO B 1 94 ? -11.32 -17.703 5.109 1 97.44 94 PRO B CA 1
ATOM 2167 C C . PRO B 1 94 ? -10.281 -18.719 5.59 1 97.44 94 PRO B C 1
ATOM 2169 O O . PRO B 1 94 ? -9.266 -18.922 4.926 1 97.44 94 PRO B O 1
ATOM 2172 N N . PRO B 1 95 ? -10.617 -19.312 6.742 1 97.38 95 PRO B N 1
ATOM 2173 C CA . PRO B 1 95 ? -9.781 -20.438 7.164 1 97.38 95 PRO B CA 1
ATOM 2174 C C . PRO B 1 95 ? -9.695 -21.547 6.109 1 97.38 95 PRO B C 1
ATOM 2176 O O . PRO B 1 95 ? -10.695 -21.844 5.441 1 97.38 95 PRO B O 1
ATOM 2179 N N . ASP B 1 96 ? -8.5 -22.047 5.898 1 95.94 96 ASP B N 1
ATOM 2180 C CA . ASP B 1 96 ? -8.227 -23.188 5.031 1 95.94 96 ASP B CA 1
ATOM 2181 C C . ASP B 1 96 ? -8.523 -22.844 3.572 1 95.94 96 ASP B C 1
ATOM 2183 O O . ASP B 1 96 ? -9.008 -23.703 2.818 1 95.94 96 ASP B O 1
ATOM 2187 N N . SER B 1 97 ? -8.336 -21.672 3.26 1 97 97 SER B N 1
ATOM 2188 C CA . SER B 1 97 ? -8.625 -21.266 1.886 1 97 97 SER B CA 1
ATOM 2189 C C . SER B 1 97 ? -7.336 -21 1.112 1 97 97 SER B C 1
ATOM 2191 O O . SER B 1 97 ? -6.305 -20.672 1.706 1 97 97 SER B O 1
ATOM 2193 N N . ILE B 1 98 ? -7.414 -21.172 -0.162 1 97.19 98 ILE B N 1
ATOM 2194 C CA . ILE B 1 98 ? -6.367 -20.797 -1.105 1 97.19 98 ILE B CA 1
ATOM 2195 C C . ILE B 1 98 ? -6.992 -20.125 -2.324 1 97.19 98 ILE B C 1
ATOM 2197 O O . ILE B 1 98 ? -8.023 -20.562 -2.826 1 97.19 98 ILE B O 1
ATOM 2201 N N . SER B 1 99 ? -6.48 -19 -2.691 1 96.25 99 SER B N 1
ATOM 2202 C CA . SER B 1 99 ? -6.984 -18.328 -3.883 1 96.25 99 SER B CA 1
ATOM 2203 C C . SER B 1 99 ? -6.664 -19.125 -5.145 1 96.25 99 SER B C 1
ATOM 2205 O O . SER B 1 99 ? -5.742 -19.938 -5.156 1 96.25 99 SER B O 1
ATOM 2207 N N . PRO B 1 100 ? -7.418 -18.875 -6.23 1 94.94 100 PRO B N 1
ATOM 2208 C CA . PRO B 1 100 ? -6.969 -19.422 -7.512 1 94.94 100 PRO B CA 1
ATOM 2209 C C . PRO B 1 100 ? -5.574 -18.938 -7.902 1 94.94 100 PRO B C 1
ATOM 2211 O O . PRO B 1 100 ? -5.199 -17.812 -7.602 1 94.94 100 PRO B O 1
ATOM 2214 N N . MET B 1 101 ? -4.781 -19.922 -8.477 1 97.12 101 MET B N 1
ATOM 2215 C CA . MET B 1 101 ? -3.533 -19.5 -9.102 1 97.12 101 MET B CA 1
ATOM 2216 C C . MET B 1 101 ? -3.797 -18.547 -10.258 1 97.12 101 MET B C 1
ATOM 2218 O O . MET B 1 101 ? -4.578 -18.844 -11.156 1 97.12 101 MET B O 1
ATOM 2222 N N . HIS B 1 102 ? -3.137 -17.312 -10.234 1 96.81 102 HIS B N 1
ATOM 2223 C CA . HIS B 1 102 ? -3.471 -16.281 -11.219 1 96.81 102 HIS B CA 1
ATOM 2224 C C . HIS B 1 102 ? -2.305 -15.336 -11.438 1 96.81 102 HIS B C 1
ATOM 2226 O O . HIS B 1 102 ? -1.316 -15.367 -10.703 1 96.81 102 HIS B O 1
ATOM 2232 N N . ARG B 1 103 ? -2.379 -14.555 -12.477 1 96.25 103 ARG B N 1
ATOM 2233 C CA . ARG B 1 103 ? -1.399 -13.531 -12.836 1 96.25 103 ARG B CA 1
ATOM 2234 C C . ARG B 1 103 ? -2.086 -12.273 -13.352 1 96.25 103 ARG B C 1
ATOM 2236 O O . ARG B 1 103 ? -3.012 -12.344 -14.156 1 96.25 103 ARG B O 1
ATOM 2243 N N . THR B 1 104 ? -1.722 -11.18 -12.773 1 95.44 104 THR B N 1
ATOM 2244 C CA . THR B 1 104 ? -2.105 -9.867 -13.281 1 95.44 104 THR B CA 1
ATOM 2245 C C . THR B 1 104 ? -0.94 -9.211 -14.008 1 95.44 104 THR B C 1
ATOM 2247 O O . THR B 1 104 ? 0.208 -9.633 -13.867 1 95.44 104 THR B O 1
ATOM 2250 N N . VAL B 1 105 ? -1.249 -8.234 -14.883 1 94.81 105 VAL B N 1
ATOM 2251 C CA . VAL B 1 105 ? -0.22 -7.402 -15.508 1 94.81 105 VAL B CA 1
ATOM 2252 C C . VAL B 1 105 ? -0.027 -6.125 -14.695 1 94.81 105 VAL B C 1
ATOM 2254 O O . VAL B 1 105 ? -0.512 -5.059 -15.086 1 94.81 105 VAL B O 1
ATOM 2257 N N . SER B 1 106 ? 0.596 -6.285 -13.57 1 97.62 106 SER B N 1
ATOM 2258 C CA . SER B 1 106 ? 0.763 -5.227 -12.586 1 97.62 106 SER B CA 1
ATOM 2259 C C . SER B 1 106 ? 1.92 -5.527 -11.633 1 97.62 106 SER B C 1
ATOM 2261 O O . SER B 1 106 ? 2.408 -6.66 -11.586 1 97.62 106 SER B O 1
ATOM 2263 N N . LEU B 1 107 ? 2.439 -4.523 -11.094 1 98.56 107 LEU B N 1
ATOM 2264 C CA . LEU B 1 107 ? 3.252 -4.617 -9.883 1 98.56 107 LEU B CA 1
ATOM 2265 C C . LEU B 1 107 ? 2.404 -4.371 -8.641 1 98.56 107 LEU B C 1
ATOM 2267 O O . LEU B 1 107 ? 1.801 -3.305 -8.5 1 98.56 107 LEU B O 1
ATOM 2271 N N . ASP B 1 108 ? 2.314 -5.348 -7.723 1 98.81 108 ASP B N 1
ATOM 2272 C CA . ASP B 1 108 ? 1.465 -5.242 -6.539 1 98.81 108 ASP B CA 1
ATOM 2273 C C . ASP B 1 108 ? 2.297 -5.281 -5.258 1 98.81 108 ASP B C 1
ATOM 2275 O O . ASP B 1 108 ? 3.215 -6.094 -5.137 1 98.81 108 ASP B O 1
ATOM 2279 N N . TYR B 1 109 ? 2.023 -4.383 -4.371 1 98.94 109 TYR B N 1
ATOM 2280 C CA . TYR B 1 109 ? 2.459 -4.516 -2.984 1 98.94 109 TYR B CA 1
ATOM 2281 C C . TYR B 1 109 ? 1.389 -5.195 -2.137 1 98.94 109 TYR B C 1
ATOM 2283 O O . TYR B 1 109 ? 0.315 -4.629 -1.916 1 98.94 109 TYR B O 1
ATOM 2291 N N . GLY B 1 110 ? 1.606 -6.426 -1.704 1 98.94 110 GLY B N 1
ATOM 2292 C CA . GLY B 1 110 ? 0.67 -7.16 -0.869 1 98.94 110 GLY B CA 1
ATOM 2293 C C . GLY B 1 110 ? 1.16 -7.348 0.554 1 98.94 110 GLY B C 1
ATOM 2294 O O . GLY B 1 110 ? 2.164 -8.023 0.786 1 98.94 110 GLY B O 1
ATOM 2295 N N . VAL B 1 111 ? 0.457 -6.789 1.51 1 98.94 111 VAL B N 1
ATOM 2296 C CA . VAL B 1 111 ? 0.912 -6.836 2.896 1 98.94 111 VAL B CA 1
ATOM 2297 C C . VAL B 1 111 ? -0.105 -7.59 3.75 1 98.94 111 VAL B C 1
ATOM 2299 O O . VAL B 1 111 ? -1.313 -7.465 3.541 1 98.94 111 VAL B O 1
ATOM 2302 N N . VAL B 1 112 ? 0.419 -8.344 4.73 1 98.94 112 VAL B N 1
ATOM 2303 C CA . VAL B 1 112 ? -0.441 -9.031 5.688 1 98.94 112 VAL B CA 1
ATOM 2304 C C . VAL B 1 112 ? -0.851 -8.07 6.801 1 98.94 112 VAL B C 1
ATOM 2306 O O . VAL B 1 112 ? 0.004 -7.512 7.496 1 98.94 112 VAL B O 1
ATOM 2309 N N . LEU B 1 113 ? -2.145 -7.887 6.996 1 98.75 113 LEU B N 1
ATOM 2310 C CA . LEU B 1 113 ? -2.643 -7.027 8.062 1 98.75 113 LEU B CA 1
ATOM 2311 C C . LEU B 1 113 ? -3.021 -7.852 9.289 1 98.75 113 LEU B C 1
ATOM 2313 O O . LEU B 1 113 ? -2.879 -7.387 10.422 1 98.75 113 LEU B O 1
ATOM 2317 N N . GLU B 1 114 ? -3.629 -9 9.07 1 98.38 114 GLU B N 1
ATOM 2318 C CA . GLU B 1 114 ? -4.035 -9.938 10.102 1 98.38 114 GLU B CA 1
ATOM 2319 C C . GLU B 1 114 ? -3.693 -11.375 9.711 1 98.38 114 GLU B C 1
ATOM 2321 O O . GLU B 1 114 ? -3.861 -11.766 8.555 1 98.38 114 GLU B O 1
ATOM 2326 N N . GLY B 1 115 ? -3.193 -12.141 10.695 1 97.94 115 GLY B N 1
ATOM 2327 C CA . GLY B 1 115 ? -2.951 -13.562 10.477 1 97.94 115 GLY B CA 1
ATOM 2328 C C . GLY B 1 115 ? -1.63 -13.836 9.781 1 97.94 115 GLY B C 1
ATOM 2329 O O . GLY B 1 115 ? -0.661 -13.102 9.961 1 97.94 115 GLY B O 1
ATOM 2330 N N . GLU B 1 116 ? -1.617 -15.047 9.242 1 98.38 116 GLU B N 1
ATOM 2331 C CA . GLU B 1 116 ? -0.485 -15.555 8.469 1 98.38 116 GLU B CA 1
ATOM 2332 C C . GLU B 1 116 ? -0.939 -16.125 7.125 1 98.38 116 GLU B C 1
ATOM 2334 O O . GLU B 1 116 ? -1.953 -16.812 7.051 1 98.38 116 GLU B O 1
ATOM 2339 N N . VAL B 1 117 ? -0.231 -15.711 6.117 1 98.81 117 VAL B N 1
ATOM 2340 C CA . VAL B 1 117 ? -0.579 -16.109 4.758 1 98.81 117 VAL B CA 1
ATOM 2341 C C . VAL B 1 117 ? 0.646 -16.703 4.066 1 98.81 117 VAL B C 1
ATOM 2343 O O . VAL B 1 117 ? 1.773 -16.266 4.301 1 98.81 117 VAL B O 1
ATOM 2346 N N . GLU B 1 118 ? 0.395 -17.703 3.268 1 98.88 118 GLU B N 1
ATOM 2347 C CA . GLU B 1 118 ? 1.451 -18.266 2.436 1 98.88 118 GLU B CA 1
ATOM 2348 C C . GLU B 1 118 ? 1.336 -17.781 0.992 1 98.88 118 GLU B C 1
ATOM 2350 O O . GLU B 1 118 ? 0.275 -17.906 0.376 1 98.88 118 GLU B O 1
ATOM 2355 N N . LEU B 1 119 ? 2.412 -17.203 0.51 1 98.94 119 LEU B N 1
ATOM 2356 C CA . LEU B 1 119 ? 2.514 -16.906 -0.913 1 98.94 119 LEU B CA 1
ATOM 2357 C C . LEU B 1 119 ? 3.045 -18.094 -1.69 1 98.94 119 LEU B C 1
ATOM 2359 O O . LEU B 1 119 ? 4.164 -18.562 -1.449 1 98.94 119 LEU B O 1
ATOM 2363 N N . VAL B 1 120 ? 2.223 -18.562 -2.627 1 98.81 120 VAL B N 1
ATOM 2364 C CA . VAL B 1 120 ? 2.545 -19.75 -3.4 1 98.81 120 VAL B CA 1
ATOM 2365 C C . VAL B 1 120 ? 2.789 -19.375 -4.859 1 98.81 120 VAL B C 1
ATOM 2367 O O . VAL B 1 120 ? 1.938 -18.75 -5.496 1 98.81 120 VAL B O 1
ATOM 2370 N N . LEU B 1 121 ? 3.961 -19.797 -5.379 1 98.75 121 LEU B N 1
ATOM 2371 C CA . LEU B 1 121 ? 4.289 -19.531 -6.777 1 98.75 121 LEU B CA 1
ATOM 2372 C C . LEU B 1 121 ? 4.133 -20.797 -7.613 1 98.75 121 LEU B C 1
ATOM 2374 O O . LEU B 1 121 ? 4.125 -21.906 -7.07 1 98.75 121 LEU B O 1
ATOM 2378 N N . ASP B 1 122 ? 4 -20.641 -8.938 1 98.19 122 ASP B N 1
ATOM 2379 C CA . ASP B 1 122 ? 3.709 -21.797 -9.781 1 98.19 122 ASP B CA 1
ATOM 2380 C C . ASP B 1 122 ? 4.949 -22.656 -9.984 1 98.19 122 ASP B C 1
ATOM 2382 O O . ASP B 1 122 ? 4.867 -23.75 -10.539 1 98.19 122 ASP B O 1
ATOM 2386 N N . SER B 1 123 ? 6.086 -22.281 -9.578 1 98.25 123 SER B N 1
ATOM 2387 C CA . SER B 1 123 ? 7.273 -23.125 -9.508 1 98.25 123 SER B CA 1
ATOM 2388 C C . SER B 1 123 ? 7.172 -24.125 -8.367 1 98.25 123 SER B C 1
ATOM 2390 O O . SER B 1 123 ? 7.938 -25.094 -8.312 1 98.25 123 SER B O 1
ATOM 2392 N N . GLY B 1 124 ? 6.316 -23.797 -7.441 1 98.06 124 GLY B N 1
ATOM 2393 C CA . GLY B 1 124 ? 6.234 -24.578 -6.219 1 98.06 124 GLY B CA 1
ATOM 2394 C C . GLY B 1 124 ? 6.879 -23.891 -5.027 1 98.06 124 GLY B C 1
ATOM 2395 O O . GLY B 1 124 ? 6.664 -24.297 -3.883 1 98.06 124 GLY B O 1
ATOM 2396 N N . GLU B 1 125 ? 7.641 -22.844 -5.223 1 98.62 125 GLU B N 1
ATOM 2397 C CA . GLU B 1 125 ? 8.211 -22.094 -4.109 1 98.62 125 GLU B CA 1
ATOM 2398 C C . GLU B 1 125 ? 7.121 -21.406 -3.289 1 98.62 125 GLU B C 1
ATOM 2400 O O . GLU B 1 125 ? 6.113 -20.953 -3.838 1 98.62 125 GLU B O 1
ATOM 2405 N N . THR B 1 126 ? 7.34 -21.359 -1.977 1 98.75 126 THR B N 1
ATOM 2406 C CA . THR B 1 126 ? 6.406 -20.672 -1.089 1 98.75 126 THR B CA 1
ATOM 2407 C C . THR B 1 126 ? 7.152 -19.828 -0.062 1 98.75 126 THR B C 1
ATOM 2409 O O . THR B 1 126 ? 8.336 -20.062 0.2 1 98.75 126 THR B O 1
ATOM 2412 N N . ARG B 1 127 ? 6.531 -18.812 0.418 1 98.88 127 ARG B N 1
ATOM 2413 C CA . ARG B 1 127 ? 6.953 -18.047 1.588 1 98.88 127 ARG B CA 1
ATOM 2414 C C . ARG B 1 127 ? 5.801 -17.875 2.57 1 98.88 127 ARG B C 1
ATOM 2416 O O . ARG B 1 127 ? 4.68 -17.547 2.17 1 98.88 127 ARG B O 1
ATOM 2423 N N . SER B 1 128 ? 6.07 -18.188 3.84 1 98.75 128 SER B N 1
ATOM 2424 C CA . SER B 1 128 ? 5.141 -17.812 4.902 1 98.75 128 SER B CA 1
ATOM 2425 C C . SER B 1 128 ? 5.277 -16.328 5.254 1 98.75 128 SER B C 1
ATOM 2427 O O . SER B 1 128 ? 6.387 -15.836 5.461 1 98.75 128 SER B O 1
ATOM 2429 N N . MET B 1 129 ? 4.168 -15.664 5.312 1 98.81 129 MET B N 1
ATOM 2430 C CA . MET B 1 129 ? 4.133 -14.227 5.598 1 98.81 129 MET B CA 1
ATOM 2431 C C . MET B 1 129 ? 3.307 -13.938 6.844 1 98.81 129 MET B C 1
ATOM 2433 O O . MET B 1 129 ? 2.146 -14.352 6.934 1 98.81 129 MET B O 1
ATOM 2437 N N . ARG B 1 130 ? 3.914 -13.281 7.781 1 98.31 130 ARG B N 1
ATOM 2438 C CA . ARG B 1 130 ? 3.223 -12.828 8.984 1 98.31 130 ARG B CA 1
ATOM 2439 C C . ARG B 1 130 ? 2.838 -11.359 8.875 1 98.31 130 ARG B C 1
ATOM 2441 O O . ARG B 1 130 ? 3.209 -10.68 7.91 1 98.31 130 ARG B O 1
ATOM 2448 N N . ARG B 1 131 ? 2.098 -10.891 9.875 1 98.12 131 ARG B N 1
ATOM 2449 C CA . ARG B 1 131 ? 1.649 -9.508 9.883 1 98.12 131 ARG B CA 1
ATOM 2450 C C . ARG B 1 131 ? 2.812 -8.555 9.617 1 98.12 131 ARG B C 1
ATOM 2452 O O . ARG B 1 131 ? 3.859 -8.648 10.266 1 98.12 131 ARG B O 1
ATOM 2459 N N . GLY B 1 132 ? 2.621 -7.695 8.617 1 98.44 132 GLY B N 1
ATOM 2460 C CA . GLY B 1 132 ? 3.627 -6.695 8.289 1 98.44 132 GLY B CA 1
ATOM 2461 C C . GLY B 1 132 ? 4.527 -7.113 7.145 1 98.44 132 GLY B C 1
ATOM 2462 O O . GLY B 1 132 ? 5.141 -6.27 6.492 1 98.44 132 GLY B O 1
ATOM 2463 N N . ASP B 1 133 ? 4.691 -8.438 6.914 1 98.81 133 ASP B N 1
ATOM 2464 C CA . ASP B 1 133 ? 5.453 -8.883 5.75 1 98.81 133 ASP B CA 1
ATOM 2465 C C . ASP B 1 133 ? 4.781 -8.43 4.453 1 98.81 133 ASP B C 1
ATOM 2467 O O . ASP B 1 133 ? 3.555 -8.383 4.367 1 98.81 133 ASP B O 1
ATOM 2471 N N . VAL B 1 134 ? 5.637 -8.094 3.445 1 98.94 134 VAL B N 1
ATOM 2472 C CA . VAL B 1 134 ? 5.098 -7.551 2.203 1 98.94 134 VAL B CA 1
ATOM 2473 C C . VAL B 1 134 ? 5.645 -8.336 1.014 1 98.94 134 VAL B C 1
ATOM 2475 O O . VAL B 1 134 ? 6.824 -8.703 0.995 1 98.94 134 VAL B O 1
ATOM 2478 N N . ALA B 1 135 ? 4.777 -8.672 0.099 1 98.94 135 ALA B N 1
ATOM 2479 C CA . ALA B 1 135 ? 5.152 -9.258 -1.186 1 98.94 135 ALA B CA 1
ATOM 2480 C C . ALA B 1 135 ? 5.234 -8.188 -2.271 1 98.94 135 ALA B C 1
ATOM 2482 O O . ALA B 1 135 ? 4.324 -7.371 -2.412 1 98.94 135 ALA B O 1
ATOM 2483 N N . ILE B 1 136 ? 6.34 -8.141 -2.908 1 98.94 136 ILE B N 1
ATOM 2484 C CA . ILE B 1 136 ? 6.461 -7.406 -4.164 1 98.94 136 ILE B CA 1
ATOM 2485 C C . ILE B 1 136 ? 6.121 -8.328 -5.332 1 98.94 136 ILE B C 1
ATOM 2487 O O . ILE B 1 136 ? 6.988 -9.047 -5.836 1 98.94 136 ILE B O 1
ATOM 2491 N N . GLN B 1 137 ? 4.848 -8.312 -5.699 1 98.75 137 GLN B N 1
ATOM 2492 C CA . GLN B 1 137 ? 4.328 -9.211 -6.723 1 98.75 137 GLN B CA 1
ATOM 2493 C C . GLN B 1 137 ? 4.508 -8.625 -8.117 1 98.75 137 GLN B C 1
ATOM 2495 O O . GLN B 1 137 ? 3.846 -7.645 -8.469 1 98.75 137 GLN B O 1
ATOM 2500 N N . ARG B 1 138 ? 5.348 -9.227 -8.969 1 98.31 138 ARG B N 1
ATOM 2501 C CA . ARG B 1 138 ? 5.82 -8.664 -10.234 1 98.31 138 ARG B CA 1
ATOM 2502 C C . ARG B 1 138 ? 5.238 -9.422 -11.422 1 98.31 138 ARG B C 1
ATOM 2504 O O . ARG B 1 138 ? 5.984 -9.969 -12.234 1 98.31 138 ARG B O 1
ATOM 2511 N N . GLY B 1 139 ? 3.934 -9.375 -11.469 1 97.44 139 GLY B N 1
ATOM 2512 C CA . GLY B 1 139 ? 3.258 -9.992 -12.602 1 97.44 139 GLY B CA 1
ATOM 2513 C C . GLY B 1 139 ? 3.496 -11.484 -12.703 1 97.44 139 GLY B C 1
ATOM 2514 O O . GLY B 1 139 ? 3.486 -12.047 -13.797 1 97.44 139 GLY B O 1
ATOM 2515 N N . THR B 1 140 ? 3.719 -12.148 -11.594 1 97.94 140 THR B N 1
ATOM 2516 C CA . THR B 1 140 ? 3.988 -13.578 -11.562 1 97.94 140 THR B CA 1
ATOM 2517 C C . THR B 1 140 ? 2.719 -14.359 -11.227 1 97.94 140 THR B C 1
ATOM 2519 O O . THR B 1 140 ? 1.82 -13.844 -10.562 1 97.94 140 THR B O 1
ATOM 2522 N N . ASN B 1 141 ? 2.693 -15.594 -11.727 1 97.94 141 ASN B N 1
ATOM 2523 C CA . ASN B 1 141 ? 1.645 -16.484 -11.258 1 97.94 141 ASN B CA 1
ATOM 2524 C C . ASN B 1 141 ? 1.789 -16.797 -9.773 1 97.94 141 ASN B C 1
ATOM 2526 O O . ASN B 1 141 ? 2.861 -17.203 -9.312 1 97.94 141 ASN B O 1
ATOM 2530 N N . HIS B 1 142 ? 0.701 -16.625 -9.078 1 98.69 142 HIS B N 1
ATOM 2531 C CA . HIS B 1 142 ? 0.778 -16.766 -7.633 1 98.69 142 HIS B CA 1
ATOM 2532 C C . HIS B 1 142 ? -0.585 -17.109 -7.039 1 98.69 142 HIS B C 1
ATOM 2534 O O . HIS B 1 142 ? -1.614 -16.938 -7.695 1 98.69 142 HIS B O 1
ATOM 2540 N N . ALA B 1 143 ? -0.58 -17.688 -5.879 1 98.5 143 ALA B N 1
ATOM 2541 C CA . ALA B 1 143 ? -1.751 -17.906 -5.039 1 98.5 143 ALA B CA 1
ATOM 2542 C C . ALA B 1 143 ? -1.472 -17.516 -3.59 1 98.5 143 ALA B C 1
ATOM 2544 O O . ALA B 1 143 ? -0.32 -17.531 -3.148 1 98.5 143 ALA B O 1
ATOM 2545 N N . TRP B 1 144 ? -2.504 -17.141 -2.932 1 98.62 144 TRP B N 1
ATOM 2546 C CA . TRP B 1 144 ? -2.469 -16.812 -1.509 1 98.62 144 TRP B CA 1
ATOM 2547 C C . TRP B 1 144 ? -3.223 -17.859 -0.691 1 98.62 144 TRP B C 1
ATOM 2549 O O . TRP B 1 144 ? -4.41 -18.094 -0.922 1 98.62 144 TRP B O 1
ATOM 2559 N N . LYS B 1 145 ? -2.557 -18.375 0.249 1 98.62 145 LYS B N 1
ATOM 2560 C CA . LYS B 1 145 ? -3.158 -19.391 1.109 1 98.62 145 LYS B CA 1
ATOM 2561 C C . LYS B 1 145 ? -3.213 -18.922 2.559 1 98.62 145 LYS B C 1
ATOM 2563 O O . LYS B 1 145 ? -2.195 -18.516 3.125 1 98.62 145 LYS B O 1
ATOM 2568 N N . ASN B 1 146 ? -4.449 -18.969 3.152 1 98.62 146 ASN B N 1
ATOM 2569 C CA . ASN B 1 146 ? -4.551 -18.734 4.59 1 98.62 146 ASN B CA 1
ATOM 2570 C C . ASN B 1 146 ? -3.924 -19.891 5.379 1 98.62 146 ASN B C 1
ATOM 2572 O O . ASN B 1 146 ? -4.336 -21.031 5.246 1 98.62 146 ASN B O 1
ATOM 2576 N N . SER B 1 147 ? -3.01 -19.578 6.277 1 98.31 147 SER B N 1
ATOM 2577 C CA . SER B 1 147 ? -2.219 -20.594 6.965 1 98.31 147 SER B CA 1
ATOM 2578 C C . SER B 1 147 ? -2.984 -21.203 8.141 1 98.31 147 SER B C 1
ATOM 2580 O O . SER B 1 147 ? -2.547 -22.188 8.734 1 98.31 147 SER B O 1
ATOM 2582 N N . SER B 1 148 ? -4.109 -20.625 8.492 1 98.12 148 SER B N 1
ATOM 2583 C CA . SER B 1 148 ? -4.871 -21.094 9.648 1 98.12 148 SER B CA 1
ATOM 2584 C C . SER B 1 148 ? -6.086 -21.906 9.219 1 98.12 148 SER B C 1
ATOM 2586 O O . SER B 1 148 ? -6.762 -21.562 8.25 1 98.12 148 SER B O 1
ATOM 2588 N N . SER B 1 149 ? -6.383 -22.891 9.977 1 97.31 149 SER B N 1
ATOM 2589 C CA . SER B 1 149 ? -7.582 -23.688 9.727 1 97.31 149 SER B CA 1
ATOM 2590 C C . SER B 1 149 ? -8.781 -23.125 10.484 1 97.31 149 SER B C 1
ATOM 2592 O O . SER B 1 149 ? -9.914 -23.562 10.266 1 97.31 149 SER B O 1
ATOM 2594 N N . THR B 1 150 ? -8.586 -22.141 11.375 1 96.88 150 THR B N 1
ATOM 2595 C CA . THR B 1 150 ? -9.703 -21.688 12.195 1 96.88 150 THR B CA 1
ATOM 2596 C C . THR B 1 150 ? -9.844 -20.172 12.133 1 96.88 150 THR B C 1
ATOM 2598 O O . THR B 1 150 ? -10.922 -19.625 12.383 1 96.88 150 THR B O 1
ATOM 2601 N N . LYS B 1 151 ? -8.773 -19.484 11.852 1 97.62 151 LYS B N 1
ATOM 2602 C CA . LYS B 1 151 ? -8.797 -18.031 11.914 1 97.62 151 LYS B CA 1
ATOM 2603 C C . LYS B 1 151 ? -8.773 -17.422 10.516 1 97.62 151 LYS B C 1
ATOM 2605 O O . LYS B 1 151 ? -8.133 -17.953 9.609 1 97.62 151 LYS B O 1
ATOM 2610 N N . TRP B 1 152 ? -9.43 -16.297 10.391 1 98 152 TRP B N 1
ATOM 2611 C CA . TRP B 1 152 ? -9.375 -15.531 9.156 1 98 152 TRP B CA 1
ATOM 2612 C C . TRP B 1 152 ? -8.07 -14.742 9.062 1 98 152 TRP B C 1
ATOM 2614 O O . TRP B 1 152 ? -7.449 -14.43 10.078 1 98 152 TRP B O 1
ATOM 2624 N N . ALA B 1 153 ? -7.621 -14.531 7.828 1 98.38 153 ALA B N 1
ATOM 2625 C CA . ALA B 1 153 ? -6.508 -13.625 7.547 1 98.38 153 ALA B CA 1
ATOM 2626 C C . ALA B 1 153 ? -6.961 -12.453 6.676 1 98.38 153 ALA B C 1
ATOM 2628 O O . ALA B 1 153 ? -7.977 -12.547 5.98 1 98.38 153 ALA B O 1
ATOM 2629 N N . ARG B 1 154 ? -6.277 -11.328 6.77 1 98.62 154 ARG B N 1
ATOM 2630 C CA . ARG B 1 154 ? -6.57 -10.172 5.93 1 98.62 154 ARG B CA 1
ATOM 2631 C C . ARG B 1 154 ? -5.309 -9.664 5.238 1 98.62 154 ARG B C 1
ATOM 2633 O O . ARG B 1 154 ? -4.273 -9.477 5.879 1 98.62 154 ARG B O 1
ATOM 2640 N N . MET B 1 155 ? -5.484 -9.469 3.93 1 98.81 155 MET B N 1
ATOM 2641 C CA . MET B 1 155 ? -4.438 -8.883 3.102 1 98.81 155 MET B CA 1
ATOM 2642 C C . MET B 1 155 ? -4.867 -7.512 2.576 1 98.81 155 MET B C 1
ATOM 2644 O O . MET B 1 155 ? -6.059 -7.273 2.365 1 98.81 155 MET B O 1
ATOM 2648 N N . MET B 1 156 ? -3.908 -6.605 2.434 1 98.88 156 MET B N 1
ATOM 2649 C CA . MET B 1 156 ? -4.07 -5.375 1.667 1 98.88 156 MET B CA 1
ATOM 2650 C C . MET B 1 156 ? -3.139 -5.355 0.46 1 98.88 156 MET B C 1
ATOM 2652 O O . MET B 1 156 ? -1.968 -5.723 0.57 1 98.88 156 MET B O 1
ATOM 2656 N N . TYR B 1 157 ? -3.656 -4.977 -0.661 1 98.81 157 TYR B N 1
ATOM 2657 C CA . TYR B 1 157 ? -2.879 -4.887 -1.892 1 98.81 157 TYR B CA 1
ATOM 2658 C C . TYR B 1 157 ? -2.949 -3.48 -2.479 1 98.81 157 TYR B C 1
ATOM 2660 O O . TYR B 1 157 ? -4.004 -2.842 -2.455 1 98.81 157 TYR B O 1
ATOM 2668 N N . VAL B 1 158 ? -1.855 -3.025 -2.941 1 98.88 158 VAL B N 1
ATOM 2669 C CA . VAL B 1 158 ? -1.82 -1.876 -3.838 1 98.88 158 VAL B CA 1
ATOM 2670 C C . VAL B 1 158 ? -1.305 -2.305 -5.211 1 98.88 158 VAL B C 1
ATOM 2672 O O . VAL B 1 158 ? -0.126 -2.635 -5.363 1 98.88 158 VAL B O 1
ATOM 2675 N N . LEU B 1 159 ? -2.184 -2.316 -6.184 1 98.62 159 LEU B N 1
ATOM 2676 C CA . LEU B 1 159 ? -1.822 -2.693 -7.543 1 98.62 159 LEU B CA 1
ATOM 2677 C C . LEU B 1 159 ? -1.506 -1.461 -8.383 1 98.62 159 LEU B C 1
ATOM 2679 O O . LEU B 1 159 ? -2.203 -0.447 -8.297 1 98.62 159 LEU B O 1
ATOM 2683 N N . GLN B 1 160 ? -0.428 -1.514 -9.109 1 98.31 160 GLN B N 1
ATOM 2684 C CA . GLN B 1 160 ? -0.131 -0.51 -10.125 1 98.31 160 GLN B CA 1
ATOM 2685 C C . GLN B 1 160 ? 0.129 -1.16 -11.484 1 98.31 160 GLN B C 1
ATOM 2687 O O . GLN B 1 160 ? 0.709 -2.246 -11.555 1 98.31 160 GLN B O 1
ATOM 2692 N N . GLU B 1 161 ? -0.331 -0.507 -12.477 1 97.25 161 GLU B N 1
ATOM 2693 C CA . GLU B 1 161 ? -0.166 -1.024 -13.828 1 97.25 161 GLU B CA 1
ATOM 2694 C C . GLU B 1 161 ? 1.308 -1.242 -14.164 1 97.25 161 GLU B C 1
ATOM 2696 O O . GLU B 1 161 ? 2.162 -0.444 -13.773 1 97.25 161 GLU B O 1
ATOM 2701 N N . SER B 1 162 ? 1.581 -2.344 -14.883 1 97.31 162 SER B N 1
ATOM 2702 C CA . SER B 1 162 ? 2.912 -2.568 -15.438 1 97.31 162 SER B CA 1
ATOM 2703 C C . SER B 1 162 ? 2.859 -2.719 -16.953 1 97.31 162 SER B C 1
ATOM 2705 O O . SER B 1 162 ? 1.787 -2.92 -17.531 1 97.31 162 SER B O 1
ATOM 2707 N N . LYS B 1 163 ? 4.051 -2.527 -17.562 1 95.38 163 LYS B N 1
ATOM 2708 C CA . LYS B 1 163 ? 4.188 -2.945 -18.953 1 95.38 163 LYS B CA 1
ATOM 2709 C C . LYS B 1 163 ? 4.004 -4.453 -19.094 1 95.38 163 LYS B C 1
ATOM 2711 O O . LYS B 1 163 ? 4.164 -5.199 -18.125 1 95.38 163 LYS B O 1
ATOM 2716 N N . PRO B 1 164 ? 3.615 -4.836 -20.312 1 93.69 164 PRO B N 1
ATOM 2717 C CA . PRO B 1 164 ? 3.555 -6.285 -20.5 1 93.69 164 PRO B CA 1
ATOM 2718 C C . PRO B 1 164 ? 4.855 -6.988 -20.109 1 93.69 164 PRO B C 1
ATOM 2720 O O . PRO B 1 164 ? 5.941 -6.438 -20.312 1 93.69 164 PRO B O 1
ATOM 2723 N N . ILE B 1 165 ? 4.711 -8.141 -19.578 1 94.25 165 ILE B N 1
ATOM 2724 C CA . ILE B 1 165 ? 5.871 -8.938 -19.188 1 94.25 165 ILE B CA 1
ATOM 2725 C C . ILE B 1 165 ? 6.332 -9.773 -20.391 1 94.25 165 ILE B C 1
ATOM 2727 O O . ILE B 1 165 ? 5.551 -10.547 -20.953 1 94.25 165 ILE B O 1
ATOM 2731 N N . LEU B 1 166 ? 7.578 -9.625 -20.672 1 93.12 166 LEU B N 1
ATOM 2732 C CA . LEU B 1 166 ? 8.164 -10.328 -21.797 1 93.12 166 LEU B CA 1
ATOM 2733 C C . LEU B 1 166 ? 9 -11.516 -21.328 1 93.12 166 LEU B C 1
ATOM 2735 O O . LEU B 1 166 ? 9.797 -11.383 -20.406 1 93.12 166 LEU B O 1
ATOM 2739 N N . LEU B 1 167 ? 8.648 -12.672 -21.875 1 89 167 LEU B N 1
ATOM 2740 C CA . LEU B 1 167 ? 9.492 -13.852 -21.688 1 89 167 LEU B CA 1
ATOM 2741 C C . LEU B 1 167 ? 10.242 -14.195 -22.969 1 89 167 LEU B C 1
ATOM 2743 O O . LEU B 1 167 ? 9.648 -14.703 -23.922 1 89 167 LEU B O 1
ATOM 2747 N N . GLY B 1 168 ? 11.562 -14.008 -22.969 1 81.25 168 GLY B N 1
ATOM 2748 C CA . GLY B 1 168 ? 12.305 -14.195 -24.203 1 81.25 168 GLY B CA 1
ATOM 2749 C C . GLY B 1 168 ? 11.891 -13.234 -25.297 1 81.25 168 GLY B C 1
ATOM 2750 O O . GLY B 1 168 ? 11.414 -12.133 -25.016 1 81.25 168 GLY B O 1
ATOM 2751 N N . GLU B 1 169 ? 12.203 -13.5 -26.531 1 78.31 169 GLU B N 1
ATOM 2752 C CA . GLU B 1 169 ? 11.969 -12.594 -27.641 1 78.31 169 GLU B CA 1
ATOM 2753 C C . GLU B 1 169 ? 10.531 -12.688 -28.141 1 78.31 169 GLU B C 1
ATOM 2755 O O . GLU B 1 169 ? 10 -11.727 -28.703 1 78.31 169 GLU B O 1
ATOM 2760 N N . ASP B 1 170 ? 9.906 -13.656 -27.766 1 77.31 170 ASP B N 1
ATOM 2761 C CA . ASP B 1 170 ? 8.695 -13.891 -28.547 1 77.31 170 ASP B CA 1
ATOM 2762 C C . ASP B 1 170 ? 7.488 -14.094 -27.625 1 77.31 170 ASP B C 1
ATOM 2764 O O . ASP B 1 170 ? 6.363 -14.266 -28.094 1 77.31 170 ASP B O 1
ATOM 2768 N N . LYS B 1 171 ? 7.664 -14.117 -26.391 1 88.44 171 LYS B N 1
ATOM 2769 C CA . LYS B 1 171 ? 6.516 -14.484 -25.578 1 88.44 171 LYS B CA 1
ATOM 2770 C C . LYS B 1 171 ? 6.152 -13.367 -24.594 1 88.44 171 LYS B C 1
ATOM 2772 O O . LYS B 1 171 ? 7.027 -12.789 -23.953 1 88.44 171 LYS B O 1
ATOM 2777 N N . VAL B 1 172 ? 4.832 -12.984 -24.625 1 92.44 172 VAL B N 1
ATOM 2778 C CA . VAL B 1 172 ? 4.273 -11.992 -23.703 1 92.44 172 VAL B CA 1
ATOM 2779 C C . VAL B 1 172 ? 3.363 -12.68 -22.688 1 92.44 172 VAL B C 1
ATOM 2781 O O . VAL B 1 172 ? 2.494 -13.469 -23.062 1 92.44 172 VAL B O 1
ATOM 2784 N N . LEU B 1 173 ? 3.67 -12.414 -21.484 1 90.75 173 LEU B N 1
ATOM 2785 C CA . LEU B 1 173 ? 2.807 -12.938 -20.438 1 90.75 173 LEU B CA 1
ATOM 2786 C C . LEU B 1 173 ? 1.673 -11.961 -20.125 1 90.75 173 LEU B C 1
ATOM 2788 O O . LEU B 1 173 ? 1.918 -10.844 -19.672 1 90.75 173 LEU B O 1
ATOM 2792 N N . GLY B 1 174 ? 0.416 -12.375 -20.422 1 88.62 174 GLY B N 1
ATOM 2793 C CA . GLY B 1 174 ? -0.754 -11.578 -20.109 1 88.62 174 GLY B CA 1
ATOM 2794 C C . GLY B 1 174 ? -1.446 -12.008 -18.828 1 88.62 174 GLY B C 1
ATOM 2795 O O . GLY B 1 174 ? -0.895 -12.789 -18.062 1 88.62 174 GLY B O 1
ATOM 2796 N N . GLU B 1 175 ? -2.607 -11.398 -18.594 1 91.25 175 GLU B N 1
ATOM 2797 C CA . GLU B 1 175 ? -3.389 -11.773 -17.422 1 91.25 175 GLU B CA 1
ATOM 2798 C C . GLU B 1 175 ? -3.809 -13.234 -17.484 1 91.25 175 GLU B C 1
ATOM 2800 O O . GLU B 1 175 ? -4.125 -13.75 -18.562 1 91.25 175 GLU B O 1
ATOM 2805 N N . ASP B 1 176 ? -3.729 -13.883 -16.406 1 91.12 176 ASP B N 1
ATOM 2806 C CA . ASP B 1 176 ? -4.211 -15.242 -16.172 1 91.12 176 ASP B CA 1
ATOM 2807 C C . ASP B 1 176 ? -4.961 -15.336 -14.836 1 91.12 176 ASP B C 1
ATOM 2809 O O . ASP B 1 176 ? -4.344 -15.328 -13.766 1 91.12 176 ASP B O 1
ATOM 2813 N N . TYR B 1 177 ? -6.289 -15.477 -14.883 1 87.31 177 TYR B N 1
ATOM 2814 C CA . TYR B 1 177 ? -7.09 -15.445 -13.664 1 87.31 177 TYR B CA 1
ATOM 2815 C C . TYR B 1 177 ? -7.391 -16.859 -13.172 1 87.31 177 TYR B C 1
ATOM 2817 O O . TYR B 1 177 ? -8.008 -17.047 -12.125 1 87.31 177 TYR B O 1
ATOM 2825 N N . GLY B 1 178 ? -6.898 -17.703 -13.867 1 89.38 178 GLY B N 1
ATOM 2826 C CA . GLY B 1 178 ? -7.156 -19.078 -13.469 1 89.38 178 GLY B CA 1
ATOM 2827 C C . GLY B 1 178 ? -8.633 -19.375 -13.258 1 89.38 178 GLY B C 1
ATOM 2828 O O . GLY B 1 178 ? -9.445 -19.156 -14.156 1 89.38 178 GLY B O 1
ATOM 2829 N N . SER B 1 179 ? -8.992 -19.828 -12.117 1 83.31 179 SER B N 1
ATOM 2830 C CA . SER B 1 179 ? -10.375 -20.188 -11.82 1 83.31 179 SER B CA 1
ATOM 2831 C C . SER B 1 179 ? -11.07 -19.094 -11.023 1 83.31 179 SER B C 1
ATOM 2833 O O . SER B 1 179 ? -12.102 -19.344 -10.398 1 83.31 179 SER B O 1
ATOM 2835 N N . MET B 1 180 ? -10.492 -17.953 -11.031 1 82.56 180 MET B N 1
ATOM 2836 C CA . MET B 1 180 ? -11.086 -16.859 -10.273 1 82.56 180 MET B CA 1
ATOM 2837 C C . MET B 1 180 ? -12.484 -16.547 -10.789 1 82.56 180 MET B C 1
ATOM 2839 O O . MET B 1 180 ? -12.695 -16.422 -11.992 1 82.56 180 MET B O 1
ATOM 2843 N N . GLU B 1 181 ? -13.414 -16.469 -9.852 1 78 181 GLU B N 1
ATOM 2844 C CA . GLU B 1 181 ? -14.789 -16.094 -10.164 1 78 181 GLU B CA 1
ATOM 2845 C C . GLU B 1 181 ? -15.172 -14.781 -9.5 1 78 181 GLU B C 1
ATOM 2847 O O . GLU B 1 181 ? -14.68 -14.469 -8.414 1 78 181 GLU B O 1
ATOM 2852 N N . GLY B 1 182 ? -16 -13.953 -10.211 1 75.94 182 GLY B N 1
ATOM 2853 C CA . GLY B 1 182 ? -16.594 -12.781 -9.578 1 75.94 182 GLY B CA 1
ATOM 2854 C C . GLY B 1 182 ? -15.742 -11.531 -9.727 1 75.94 182 GLY B C 1
ATOM 2855 O O . GLY B 1 182 ? -16.016 -10.508 -9.102 1 75.94 182 GLY B O 1
ATOM 2856 N N . VAL B 1 183 ? -14.688 -11.602 -10.461 1 76.5 183 VAL B N 1
ATOM 2857 C CA . VAL B 1 183 ? -13.82 -10.453 -10.688 1 76.5 183 VAL B CA 1
ATOM 2858 C C . VAL B 1 183 ? -13.844 -10.078 -12.172 1 76.5 183 VAL B C 1
ATOM 2860 O O . VAL B 1 183 ? -13.555 -10.906 -13.031 1 76.5 183 VAL B O 1
ATOM 2863 N N . PRO B 1 184 ? -14.188 -8.867 -12.391 1 76 184 PRO B N 1
ATOM 2864 C CA . PRO B 1 184 ? -14.164 -8.461 -13.797 1 76 184 PRO B CA 1
ATOM 2865 C C . PRO B 1 184 ? -12.758 -8.438 -14.383 1 76 184 PRO B C 1
ATOM 2867 O O . PRO B 1 184 ? -11.773 -8.344 -13.641 1 76 184 PRO B O 1
ATOM 2870 N N . ALA B 1 185 ? -12.695 -8.609 -15.688 1 76.56 185 ALA B N 1
ATOM 2871 C CA . ALA B 1 185 ? -11.422 -8.445 -16.391 1 76.56 185 ALA B CA 1
ATOM 2872 C C . ALA B 1 185 ? -10.859 -7.043 -16.188 1 76.56 185 ALA B C 1
ATOM 2874 O O . ALA B 1 185 ? -11.617 -6.07 -16.094 1 76.56 185 ALA B O 1
ATOM 2875 N N . SER B 1 186 ? -9.484 -7.035 -16.188 1 81.94 186 SER B N 1
ATOM 2876 C CA . SER B 1 186 ? -8.82 -5.738 -16.094 1 81.94 186 SER B CA 1
ATOM 2877 C C . SER B 1 186 ? -8.977 -4.949 -17.391 1 81.94 186 SER B C 1
ATOM 2879 O O . SER B 1 186 ? -9.172 -5.535 -18.469 1 81.94 186 SER B O 1
ATOM 2881 N N . GLY B 1 187 ? -8.85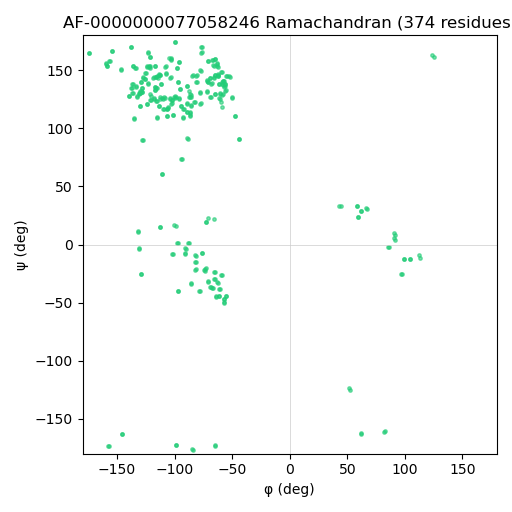9 -3.602 -17.438 1 69.06 187 GLY B N 1
ATOM 2882 C CA . GLY B 1 187 ? -8.859 -2.807 -18.656 1 69.06 187 GLY B CA 1
ATOM 2883 C C . GLY B 1 187 ? -9.938 -1.735 -18.672 1 69.06 187 GLY B C 1
ATOM 2884 O O . GLY B 1 187 ? -10.688 -1.591 -17.703 1 69.06 187 GLY B O 1
ATOM 2885 N N . LYS B 1 188 ? -9.727 -0.686 -19.688 1 56.41 188 LYS B N 1
ATOM 2886 C CA . LYS B 1 188 ? -10.688 0.4 -19.844 1 56.41 188 LYS B CA 1
ATOM 2887 C C . LYS B 1 188 ? -12.078 -0.14 -20.188 1 56.41 188 LYS B C 1
ATOM 2889 O O . LYS B 1 188 ? -12.195 -1.121 -20.922 1 56.41 188 LYS B O 1
ATOM 2894 N N . LYS B 1 189 ? -13.109 0.239 -19.297 1 45.75 189 LYS B N 1
ATOM 2895 C CA . LYS B 1 189 ? -14.477 0.051 -19.766 1 45.75 189 LYS B CA 1
ATOM 2896 C C . LYS B 1 189 ? -14.656 0.638 -21.172 1 45.75 189 LYS B C 1
ATOM 2898 O O . LYS B 1 189 ? -14.117 1.704 -21.469 1 45.75 189 LYS B O 1
#

Solvent-accessible surface area (backbone atoms only — not comparable to full-atom values): 19743 Å² total; per-residue (Å²): 122,71,70,38,83,60,77,87,53,92,63,79,84,47,39,44,45,40,43,34,66,48,96,87,65,36,19,38,73,51,78,91,56,77,41,61,68,60,26,31,66,39,89,87,59,30,35,39,28,75,72,45,41,40,62,38,73,57,32,50,64,53,92,45,44,34,58,53,52,30,56,54,32,74,77,48,68,61,27,75,46,39,59,49,14,35,29,32,37,38,39,37,34,43,42,66,34,65,52,51,55,24,22,51,55,27,42,28,46,39,32,29,58,37,51,40,37,29,44,36,26,74,63,66,52,69,46,83,35,44,53,54,18,32,33,41,41,52,44,38,42,31,26,49,27,34,71,31,77,80,47,60,23,30,39,40,34,41,31,30,35,29,46,78,39,60,49,79,95,81,38,74,53,65,70,35,56,63,75,62,68,92,65,50,71,58,53,85,129,121,71,70,38,84,62,78,86,53,92,63,78,85,46,39,44,46,40,44,34,64,48,98,88,65,36,18,38,74,51,78,89,55,75,41,60,70,59,27,29,67,39,89,86,59,29,34,40,29,76,72,46,41,39,63,38,72,56,32,50,65,54,93,46,44,32,57,53,53,30,54,55,34,72,76,49,67,61,26,77,46,38,59,49,14,36,29,32,38,36,37,37,35,43,43,66,33,63,49,50,55,23,22,51,57,25,43,28,45,38,31,28,58,37,51,40,38,29,43,36,28,73,62,68,52,69,46,84,33,43,54,54,17,30,35,42,42,54,45,39,42,32,27,50,27,31,70,33,77,81,48,57,22,30,37,39,34,40,32,30,35,30,45,79,39,60,49,79,95,80,38,71,54,64,69,34,55,65,74,63,66,94,66,49,70,59,53,84,128

Secondary structure (DSSP, 8-state):
---B--BTB-SPP-BEEEEEE-TTS-EEE--SS-SBPPBEE-TTS-EEEEEEE-SSSSB--GGGHHHHHHHHHHHS---SS-TTSEEEEEEEEPTT-BPPPBB-SEEEEEEEEESEEEEEETTS-EEEEETT-EEEEES--EEEEE--SSS-EEEEEEEEEBPPEEETTTEEE--B-TT--S-PPSS--/---B--BTB-SPP-BEEEEEE-TTS-EEE--SS-SBPPBEE-TTS-EEEEEEE-SSSSB--GGGHHHHHHHHHHHS---SS-TTSEEEEEEEEPTT-BPPPBB-SEEEEEEEEESEEEEEETTS-EEEEETT-EEEEES--EEEEE--SSS-EEEEEEEEEBPPEEETTTEEE--B-TT--S-PPSS--

InterPro domains:
  IPR011051 RmlC-like cupin domain superfamily [SSF51182] (56-165)
  IPR013096 Cupin 2, conserved barrel [PF07883] (91-155)
  IPR014710 RmlC-like jelly roll fold [G3DSA:2.60.120.10] (44-180)
  IPR047142 Oryzines biosynthesis cluster protein J/Cupin-domain-containing oxidoreductase virC-like [PTHR36156] (6-171)

Nearest PDB structures (foldseek):
  8x0v-assembly1_B  TM=9.056E-01  e=5.935E-16  Stachybotrys sp.
  3es1-assembly1_A-2  TM=8.753E-01  e=3.780E-14  Novosphingobium aromaticivorans DSM 12444
  5cu1-assembly1_A  TM=8.086E-01  e=4.172E-05  Ruegeria pomeroyi DSS-3
  4b29-assembly1_A  TM=6.804E-01  e=3.577E-05  Roseovarius nubinhibens ISM
  2f4p-assembly2_C  TM=6.913E-01  e=3.786E-04  Thermotoga maritima MSB8

pLDDT: mean 92.93, std 9.89, range [40.66, 98.94]

Organism: Zymoseptoria tritici (strain CBS 115943 / IPO323) (NCBI:txid336722)

Sequence (378 aa):
LSSDNMEGTNLPPINRFITTHNEKGKAIFSDQTPEALDWSRLPNGAGFALGYTTEQFPANLNNDNDVSTYQSYLSTPPGLVIPGGTVLRFVDCPPDSISPMHRTVSLDYGVVLEGEVELVLDSGETRSMRRGDVAIQRGTNHAWKNSSSTKWARMMYVLQESKPILLGEDKVLGEDYGSMEGVPASGKKLSSDNMEGTNLPPINRFITTHNEKGKAIFSDQTPEALDWSRLPNGAGFALGYTTEQFPANLNNDNDVSTYQSYLSTPPGLVIPGGTVLRFVDCPPDSISPMHRTVSLDYGVVLEGEVELVLDSGETRSMRRGDVAIQRGTNHAWKNSSSTKWARMMYVLQESKPILLGEDKVLGEDYGSMEGVPASGKK

Radius of gyration: 19.47 Å; Cα contacts (8 Å, |Δi|>4): 1021; chains: 2; bounding box: 49×56×54 Å